Protein AF-A0A5C6X5Q5-F1 (afdb_monomer_lite)

Foldseek 3Di:
DVVVVVCCCPVPVVVVDDPDPDPDDVVVQVVVCVVPVDGDDPVVVVVVVVVVVVVVLVVLQVVLCVQPNPDDSVRSVVVLVPDVVQKDFAVVRVQVVLVVLQLVLCVVCDPPPDPQDPLLSDEHEEEDPAAPQDWAKDPAPPVSPRHIYIYGRHHPVDGMDGNVVCSVVSCCRGPPHPSVVRNVVD

Secondary structure (DSSP, 8-state):
-HHHHHHIIIIIIG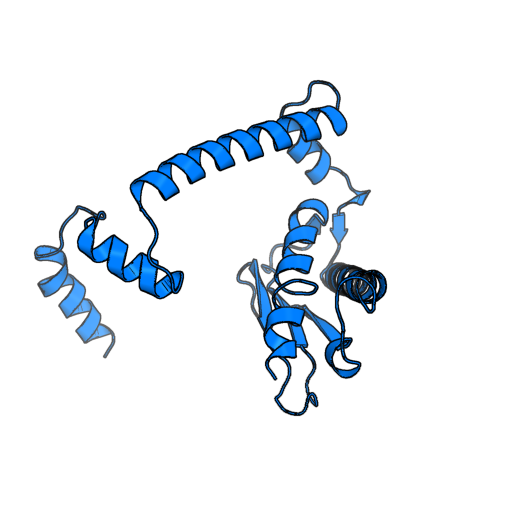GG--S-----HHHHHHHHHHHHSS---HHHHHHHHHHHHHHHHHHHHHHHHHHSTT--HHHHHHHHHH-GGGEEESHHHHHHHHHHHHHHHHHHHBTTTB---GGGG-EEEEE-S--S--EEEEPPPTTSSS-EEEEE---TT--EEEHHHHHHHHHHHSTTTHHHHHHTT-

pLDDT: mean 96.66, std 2.35, range [84.5, 98.75]

InterPro domains:
  IPR010281 Protein of unknown function DUF885 [PF05960] (2-184)
  IPR010281 Protein of unknown function DUF885 [PTHR33361] (4-183)

Sequence (186 aa):
SYQQLERFLSDELAPRATPQDAFGRELYALQSQRFLGATVDLDETYEWGIEELARMTAEQKQIAHEIKPGASIAEAIELLDSDPSRTLHGTDALQRWMQQLSDDAIEALAGTHFDIAEPMRALECMIAPTHDGIIYYTGPSDDFSRPGRMWWSVPESVTEFTTWREATTVYHEGVPGHHLQIAQAV

Structure (mmCIF, N/CA/C/O backbone):
data_AF-A0A5C6X5Q5-F1
#
_entry.id   AF-A0A5C6X5Q5-F1
#
loop_
_atom_site.group_PDB
_atom_site.id
_atom_site.type_symbol
_atom_site.label_atom_id
_atom_site.label_alt_id
_atom_site.label_comp_id
_atom_site.label_asym_id
_atom_site.label_entity_id
_atom_site.label_seq_id
_atom_site.pdbx_PDB_ins_code
_atom_site.Cartn_x
_atom_site.Cartn_y
_atom_site.Cartn_z
_atom_site.occupancy
_atom_site.B_iso_or_equiv
_atom_site.auth_seq_id
_atom_site.auth_comp_id
_atom_site.auth_asym_id
_atom_site.auth_atom_id
_atom_site.pdbx_PDB_model_num
ATOM 1 N N . SER A 1 1 ? 33.501 7.456 -8.687 1.00 91.62 1 SER A N 1
ATOM 2 C CA . SER A 1 1 ? 32.776 8.571 -8.029 1.00 91.62 1 SER A CA 1
ATOM 3 C C . SER A 1 1 ? 31.483 8.859 -8.785 1.00 91.62 1 SER A C 1
ATOM 5 O O . SER A 1 1 ? 31.390 8.455 -9.939 1.00 91.62 1 SER A O 1
ATOM 7 N N . TYR A 1 2 ? 30.512 9.572 -8.195 1.00 97.00 2 TYR A N 1
ATOM 8 C CA . TYR A 1 2 ? 29.263 9.939 -8.893 1.00 97.00 2 TYR A CA 1
ATOM 9 C C . TYR A 1 2 ? 29.502 10.680 -10.222 1.00 97.00 2 TYR A C 1
ATOM 11 O O . TYR A 1 2 ? 28.831 10.397 -11.202 1.00 97.00 2 TYR A O 1
ATOM 19 N N . GLN A 1 3 ? 30.526 11.536 -10.300 1.00 97.38 3 GLN A N 1
ATOM 20 C CA . GLN A 1 3 ? 30.900 12.245 -11.537 1.00 97.38 3 GLN A CA 1
ATOM 21 C C . GLN A 1 3 ? 31.402 11.323 -12.660 1.00 97.38 3 GLN A C 1
ATOM 23 O O . GLN A 1 3 ? 31.291 11.653 -13.832 1.00 97.38 3 GLN A O 1
ATOM 28 N N . GLN A 1 4 ? 32.017 10.185 -12.327 1.00 97.88 4 GLN A N 1
ATOM 29 C CA . GLN A 1 4 ? 32.418 9.210 -13.349 1.00 97.88 4 GLN A CA 1
ATOM 30 C C . GLN A 1 4 ? 31.206 8.450 -13.885 1.00 97.88 4 GLN A C 1
ATOM 32 O O . GLN A 1 4 ? 31.144 8.197 -15.081 1.00 97.88 4 GLN A O 1
ATOM 37 N N . LEU A 1 5 ? 30.250 8.117 -13.009 1.00 97.88 5 LEU A N 1
ATOM 38 C CA . LEU A 1 5 ? 29.002 7.479 -13.418 1.00 97.88 5 LEU A CA 1
ATOM 39 C C . LEU A 1 5 ? 28.172 8.417 -14.300 1.00 97.88 5 LEU A C 1
ATOM 41 O O . LEU A 1 5 ? 27.689 7.983 -15.333 1.00 97.88 5 LEU A O 1
ATOM 45 N N . GLU A 1 6 ? 28.056 9.693 -13.929 1.00 98.06 6 GLU A N 1
ATOM 46 C CA . GLU A 1 6 ? 27.343 10.704 -14.719 1.00 98.06 6 GLU A CA 1
ATOM 47 C C . GLU A 1 6 ? 27.919 10.834 -16.133 1.00 98.06 6 GLU A C 1
ATOM 49 O O . GLU A 1 6 ? 27.181 10.644 -17.095 1.00 98.06 6 GLU A O 1
ATOM 54 N N . ARG A 1 7 ? 29.239 11.015 -16.273 1.00 98.12 7 ARG A N 1
ATOM 55 C CA . ARG A 1 7 ? 29.890 11.034 -17.594 1.00 98.12 7 ARG A CA 1
ATOM 56 C C . ARG A 1 7 ? 29.656 9.758 -18.397 1.00 98.12 7 ARG A C 1
ATOM 58 O O . ARG A 1 7 ? 29.340 9.835 -19.574 1.00 98.12 7 ARG A O 1
ATOM 65 N N . PHE A 1 8 ? 29.770 8.587 -17.774 1.00 98.00 8 PHE A N 1
ATOM 66 C CA . PHE A 1 8 ? 29.498 7.324 -18.463 1.00 98.00 8 PHE A CA 1
ATOM 67 C C . PHE A 1 8 ? 28.041 7.237 -18.951 1.00 98.00 8 PHE A C 1
ATOM 69 O O . PHE A 1 8 ? 27.790 6.883 -20.103 1.00 98.00 8 PHE A O 1
ATOM 76 N N . LEU A 1 9 ? 27.073 7.575 -18.092 1.00 98.00 9 LEU A N 1
ATOM 77 C CA . LEU A 1 9 ? 25.654 7.538 -18.446 1.00 98.00 9 LEU A CA 1
ATOM 78 C C . LEU A 1 9 ? 25.337 8.516 -19.584 1.00 98.00 9 LEU A C 1
ATOM 80 O O . LEU A 1 9 ? 24.657 8.122 -20.528 1.00 98.00 9 LEU A O 1
ATOM 84 N N . SER A 1 10 ? 25.852 9.745 -19.521 1.00 97.69 10 SER A N 1
ATOM 85 C CA . SER A 1 10 ? 25.581 10.803 -20.502 1.00 97.69 10 SER A CA 1
ATOM 86 C C . SER A 1 10 ? 26.325 10.607 -21.824 1.00 97.69 10 SER A C 1
ATOM 88 O O . SER A 1 10 ? 25.714 10.688 -22.888 1.00 97.69 10 SER A O 1
ATOM 90 N N . ASP A 1 11 ? 27.630 10.335 -21.772 1.00 98.06 11 ASP A N 1
ATOM 91 C CA . ASP A 1 11 ? 28.501 10.390 -22.952 1.00 98.06 11 ASP A CA 1
ATOM 92 C C . ASP A 1 11 ? 28.634 9.027 -23.647 1.00 98.06 11 ASP A C 1
ATOM 94 O O . ASP A 1 11 ? 28.890 8.966 -24.852 1.00 98.06 11 ASP A O 1
ATOM 98 N N . GLU A 1 12 ? 28.459 7.920 -22.914 1.00 97.56 12 GLU A N 1
ATOM 99 C CA . GLU A 1 12 ? 28.660 6.568 -23.448 1.00 97.56 12 GLU A CA 1
ATOM 100 C C . GLU A 1 12 ? 27.365 5.758 -23.570 1.00 97.56 12 GLU A C 1
ATOM 102 O O . GLU A 1 12 ? 27.148 5.117 -24.604 1.00 97.56 12 GLU A O 1
ATOM 107 N N . LEU A 1 13 ? 26.514 5.757 -22.535 1.00 97.44 13 LEU A N 1
ATOM 108 C CA . LEU A 1 13 ? 25.317 4.911 -22.502 1.00 97.44 13 LEU A CA 1
ATOM 109 C C . LEU A 1 13 ? 24.115 5.555 -23.199 1.00 97.44 13 LEU A C 1
ATOM 111 O O . LEU A 1 13 ? 23.510 4.911 -24.054 1.00 97.44 13 LEU A O 1
ATOM 115 N N . ALA A 1 14 ? 23.776 6.806 -22.876 1.00 97.38 14 ALA A N 1
ATOM 116 C CA . ALA A 1 14 ? 22.601 7.489 -23.419 1.00 97.38 14 ALA A CA 1
ATOM 117 C C . ALA A 1 14 ? 22.577 7.545 -24.960 1.00 97.38 14 ALA A C 1
ATOM 119 O O . ALA A 1 14 ? 21.527 7.247 -25.528 1.00 97.38 14 ALA A O 1
ATOM 120 N N . PRO A 1 15 ? 23.696 7.794 -25.677 1.00 97.38 15 PRO A N 1
ATOM 121 C CA . PRO A 1 15 ? 23.699 7.766 -27.142 1.00 97.38 15 PRO A CA 1
ATOM 122 C C . PRO A 1 15 ? 23.430 6.378 -27.746 1.00 97.38 15 PRO A C 1
ATOM 124 O O . PRO A 1 15 ? 23.137 6.275 -28.935 1.00 97.38 15 PRO A O 1
ATOM 127 N N . ARG A 1 16 ? 23.567 5.306 -26.952 1.00 97.31 16 ARG A N 1
ATOM 128 C CA . ARG A 1 16 ? 23.313 3.909 -27.346 1.00 97.31 16 ARG A CA 1
ATOM 129 C C . ARG A 1 16 ? 22.002 3.364 -26.775 1.00 97.31 16 ARG A C 1
ATOM 131 O O . ARG A 1 16 ? 21.645 2.227 -27.080 1.00 97.31 16 ARG A O 1
ATOM 138 N N . ALA A 1 17 ? 21.322 4.130 -25.926 1.00 96.38 17 ALA A N 1
ATOM 139 C CA . ALA A 1 17 ? 20.069 3.724 -25.321 1.00 96.38 17 ALA A CA 1
ATOM 140 C C . ALA A 1 17 ? 18.956 3.696 -26.373 1.00 96.38 17 ALA A C 1
ATOM 142 O O . ALA A 1 17 ? 18.933 4.487 -27.319 1.00 96.38 17 ALA A O 1
ATOM 143 N N . THR A 1 18 ? 18.020 2.769 -26.202 1.00 95.25 18 THR A N 1
ATOM 144 C CA . THR A 1 18 ? 16.802 2.744 -27.008 1.00 95.25 18 THR A CA 1
ATOM 145 C C . THR A 1 18 ? 15.801 3.765 -26.459 1.00 95.25 18 THR A C 1
ATOM 147 O O . THR A 1 18 ? 15.688 3.895 -25.241 1.00 95.25 18 THR A O 1
ATOM 150 N N . PRO A 1 19 ? 15.045 4.472 -27.319 1.00 94.88 19 PRO A N 1
ATOM 151 C CA . PRO A 1 19 ? 13.909 5.278 -26.878 1.00 94.88 19 PRO A CA 1
ATOM 152 C C . PRO A 1 19 ? 12.674 4.425 -26.540 1.00 94.88 19 PRO A C 1
ATOM 154 O O . PRO A 1 19 ? 11.656 4.966 -26.125 1.00 94.88 19 PRO A O 1
ATOM 157 N N . GLN A 1 20 ? 12.717 3.110 -26.785 1.00 96.88 20 GLN A N 1
ATOM 158 C CA . GLN A 1 20 ? 11.621 2.196 -26.489 1.00 96.88 20 GLN A CA 1
ATOM 159 C C . GLN A 1 20 ? 11.752 1.648 -25.066 1.00 96.88 20 GLN A C 1
ATOM 161 O O . GLN A 1 20 ? 12.650 0.855 -24.793 1.00 96.88 20 GLN A O 1
ATOM 166 N N . ASP A 1 21 ? 10.809 2.010 -24.198 1.00 96.81 21 ASP A N 1
ATOM 167 C CA . ASP A 1 21 ? 10.776 1.530 -22.809 1.00 96.81 21 ASP A CA 1
ATOM 168 C C . ASP A 1 21 ? 10.442 0.032 -22.707 1.00 96.81 21 ASP A C 1
ATOM 170 O O . ASP A 1 21 ? 10.887 -0.666 -21.795 1.00 96.81 21 ASP A O 1
ATOM 174 N N . ALA A 1 22 ? 9.648 -0.486 -23.651 1.00 97.12 22 ALA A N 1
ATOM 175 C CA . ALA A 1 22 ? 9.251 -1.888 -23.670 1.00 97.12 22 ALA A CA 1
ATOM 176 C C . ALA A 1 22 ? 10.456 -2.800 -23.947 1.00 97.12 22 ALA A C 1
ATOM 178 O O . ALA A 1 22 ? 11.046 -2.773 -25.025 1.00 97.12 22 ALA A O 1
ATOM 179 N N . PHE A 1 23 ? 10.767 -3.670 -22.987 1.00 95.50 23 PHE A N 1
ATOM 180 C CA . PHE A 1 23 ? 11.943 -4.544 -23.012 1.00 95.50 23 PHE A CA 1
ATOM 181 C C . PHE A 1 23 ? 11.651 -5.982 -23.491 1.00 95.50 23 PHE A C 1
ATOM 183 O O . PHE A 1 23 ? 12.520 -6.848 -23.438 1.00 95.50 23 PHE A O 1
ATOM 190 N N . GLY A 1 24 ? 10.444 -6.233 -24.012 1.00 97.56 24 GLY A N 1
ATOM 191 C CA . GLY A 1 24 ? 10.080 -7.472 -24.710 1.00 97.56 24 GLY A CA 1
ATOM 192 C C . GLY A 1 24 ? 9.646 -8.638 -23.810 1.00 97.56 24 GLY A C 1
ATOM 193 O O . GLY A 1 24 ? 9.941 -8.688 -22.617 1.00 97.56 24 GLY A O 1
ATOM 194 N N . ARG A 1 25 ? 8.926 -9.600 -24.409 1.00 97.88 25 ARG A N 1
ATOM 195 C CA . ARG A 1 25 ? 8.263 -10.708 -23.694 1.00 97.88 25 ARG A CA 1
ATOM 196 C C . ARG A 1 25 ? 9.230 -11.609 -22.928 1.00 97.88 25 ARG A C 1
ATOM 198 O O . ARG A 1 25 ? 8.917 -12.001 -21.812 1.00 97.88 25 ARG A O 1
ATOM 205 N N . GLU A 1 26 ? 10.380 -11.944 -23.506 1.00 97.69 26 GLU A N 1
ATOM 206 C CA . GLU A 1 26 ? 11.332 -12.876 -22.884 1.00 97.69 26 GLU A CA 1
ATOM 207 C C . GLU A 1 26 ? 11.888 -12.321 -21.567 1.00 97.69 26 GLU A C 1
ATOM 209 O O . GLU A 1 26 ? 11.833 -12.983 -20.530 1.00 97.69 26 GLU A O 1
ATOM 214 N N . LEU A 1 27 ? 12.357 -11.070 -21.585 1.00 97.88 27 LEU A N 1
ATOM 215 C CA . LEU A 1 27 ? 12.829 -10.392 -20.380 1.00 97.88 27 LEU A CA 1
ATOM 216 C C . LEU A 1 27 ? 11.681 -10.138 -19.394 1.00 97.88 27 LEU A C 1
ATOM 218 O O . LEU A 1 27 ? 11.881 -10.291 -18.190 1.00 97.88 27 LEU A O 1
ATOM 222 N N . TYR A 1 28 ? 10.479 -9.809 -19.881 1.00 98.50 28 TYR A N 1
ATOM 223 C CA . TYR A 1 28 ? 9.299 -9.643 -19.030 1.00 98.50 28 TYR A CA 1
ATOM 224 C C . TYR A 1 28 ? 8.926 -10.926 -18.289 1.00 98.50 28 TYR A C 1
ATOM 226 O O . TYR A 1 28 ? 8.717 -10.878 -17.081 1.00 98.50 28 TYR A O 1
ATOM 234 N N . ALA A 1 29 ? 8.924 -12.078 -18.962 1.00 98.25 29 ALA A N 1
ATOM 235 C CA . ALA A 1 29 ? 8.632 -13.364 -18.334 1.00 98.25 29 ALA A CA 1
ATOM 236 C C . ALA A 1 29 ? 9.630 -13.694 -17.209 1.00 98.25 29 ALA A C 1
ATOM 238 O O . ALA A 1 29 ? 9.222 -14.117 -16.127 1.00 98.25 29 ALA A O 1
ATOM 239 N N . LEU A 1 30 ? 10.927 -13.430 -17.422 1.00 98.06 30 LEU A N 1
ATOM 240 C CA . LEU A 1 30 ? 11.961 -13.640 -16.402 1.00 98.06 30 LEU A CA 1
ATOM 241 C C . LEU A 1 30 ? 11.786 -12.717 -15.189 1.00 98.06 30 LEU A C 1
ATOM 243 O O . LEU A 1 30 ? 11.908 -13.169 -14.051 1.00 98.06 30 LEU A O 1
ATOM 247 N N . GLN A 1 31 ? 11.504 -11.428 -15.411 1.00 98.31 31 GLN A N 1
ATOM 248 C CA . GLN A 1 31 ? 11.281 -10.498 -14.300 1.00 98.31 31 GLN A CA 1
ATOM 249 C C . GLN A 1 31 ? 9.975 -10.807 -13.563 1.00 98.31 31 GLN A C 1
ATOM 251 O O . GLN A 1 31 ? 9.973 -10.835 -12.337 1.00 98.31 31 GLN A O 1
ATOM 256 N N . SER A 1 32 ? 8.894 -11.108 -14.287 1.00 98.25 32 SER A N 1
ATOM 257 C CA . SER A 1 32 ? 7.612 -11.523 -13.708 1.00 98.25 32 SER A CA 1
ATOM 258 C C . SER A 1 32 ? 7.795 -12.724 -12.779 1.00 98.25 32 SER A C 1
ATOM 260 O O . SER A 1 32 ? 7.437 -12.646 -11.605 1.00 98.25 32 SER A O 1
ATOM 262 N N . GLN A 1 33 ? 8.477 -13.778 -13.239 1.00 98.06 33 GLN A N 1
ATOM 263 C CA . GLN A 1 33 ? 8.768 -14.944 -12.406 1.00 98.06 33 GLN A CA 1
ATOM 264 C C . GLN A 1 33 ? 9.618 -14.595 -11.181 1.00 98.06 33 GLN A C 1
ATOM 266 O O . GLN A 1 33 ? 9.377 -15.120 -10.095 1.00 98.06 33 GLN A O 1
ATOM 271 N N . ARG A 1 34 ? 10.605 -13.705 -11.332 1.00 98.00 34 ARG A N 1
ATOM 272 C CA . ARG A 1 34 ? 11.450 -13.264 -10.217 1.00 98.00 34 ARG A CA 1
ATOM 273 C C . ARG A 1 34 ? 10.648 -12.554 -9.121 1.00 98.00 34 ARG A C 1
ATOM 275 O O . ARG A 1 34 ? 10.967 -12.749 -7.953 1.00 98.00 34 ARG A O 1
ATOM 282 N N . PHE A 1 35 ? 9.655 -11.739 -9.479 1.00 97.56 35 PHE A N 1
ATOM 283 C CA . PHE A 1 35 ? 8.822 -11.020 -8.508 1.00 97.56 35 PHE A CA 1
ATOM 284 C C . PHE A 1 35 ? 7.703 -11.887 -7.925 1.00 97.56 35 PHE A C 1
ATOM 286 O O . PHE A 1 35 ? 7.462 -11.832 -6.725 1.00 97.56 35 PHE A O 1
ATOM 293 N N . LEU A 1 36 ? 7.032 -12.691 -8.753 1.00 97.50 36 LEU A N 1
ATOM 294 C CA . LEU A 1 36 ? 5.889 -13.505 -8.328 1.00 97.50 36 LEU A CA 1
ATOM 295 C C . LEU A 1 36 ? 6.302 -14.822 -7.658 1.00 97.50 36 LEU A C 1
ATOM 297 O O . LEU A 1 36 ? 5.508 -15.424 -6.943 1.00 97.50 36 LEU A O 1
ATOM 301 N N . GLY A 1 37 ? 7.510 -15.319 -7.938 1.00 97.69 37 GLY A N 1
ATOM 302 C CA . GLY A 1 37 ? 7.920 -16.674 -7.562 1.00 97.69 37 GLY A CA 1
ATOM 303 C C . GLY A 1 37 ? 7.202 -17.777 -8.355 1.00 97.69 37 GLY A C 1
ATOM 304 O O . GLY A 1 37 ? 7.327 -18.951 -8.012 1.00 97.69 37 GLY A O 1
ATOM 305 N N . ALA A 1 38 ? 6.469 -17.423 -9.416 1.00 97.38 38 ALA A N 1
ATOM 306 C CA . ALA A 1 38 ? 5.681 -18.333 -10.243 1.00 97.38 38 ALA A CA 1
ATOM 307 C C . ALA A 1 38 ? 5.752 -17.944 -11.727 1.00 97.38 38 ALA A C 1
ATOM 309 O O . ALA A 1 38 ? 5.913 -16.773 -12.068 1.00 97.38 38 ALA A O 1
ATOM 310 N N . THR A 1 39 ? 5.620 -18.928 -12.617 1.00 98.06 39 THR A N 1
ATOM 311 C CA . THR A 1 39 ? 5.443 -18.679 -14.053 1.00 98.06 39 THR A CA 1
ATOM 312 C C . THR A 1 39 ? 3.952 -18.599 -14.351 1.00 98.06 39 THR A C 1
ATOM 314 O O . THR A 1 39 ? 3.235 -19.571 -14.125 1.00 98.06 39 THR A O 1
ATOM 317 N N . VAL A 1 40 ? 3.508 -17.456 -14.867 1.00 98.00 40 VAL A N 1
ATOM 318 C CA . VAL A 1 40 ? 2.119 -17.212 -15.278 1.00 98.00 40 VAL A CA 1
ATOM 319 C C . VAL A 1 40 ? 2.029 -17.086 -16.798 1.00 98.00 40 VAL A C 1
ATOM 321 O O . VAL A 1 40 ? 3.016 -16.728 -17.451 1.00 98.00 40 VAL A O 1
ATOM 324 N N . ASP A 1 41 ? 0.859 -17.367 -17.368 1.00 98.38 41 ASP A N 1
ATOM 325 C CA . ASP A 1 41 ? 0.579 -16.989 -18.751 1.00 98.38 41 ASP A CA 1
ATOM 326 C C . ASP A 1 41 ? 0.346 -15.473 -18.798 1.00 98.38 41 ASP A C 1
ATOM 328 O O . ASP A 1 41 ? -0.577 -14.946 -18.182 1.00 98.38 41 ASP A O 1
ATOM 332 N N . LEU A 1 42 ? 1.235 -14.757 -19.489 1.00 98.38 42 LEU A N 1
ATOM 333 C CA . LEU A 1 42 ? 1.223 -13.296 -19.523 1.00 98.38 42 LEU A CA 1
ATOM 334 C C . LEU A 1 42 ? 0.008 -12.726 -20.259 1.00 98.38 42 LEU A C 1
ATOM 336 O O . LEU A 1 42 ? -0.445 -11.643 -19.901 1.00 98.38 42 LEU A O 1
ATOM 340 N N . ASP A 1 43 ? -0.490 -13.426 -21.279 1.00 98.50 43 ASP A N 1
ATOM 341 C CA . ASP A 1 43 ? -1.634 -12.951 -22.057 1.00 98.50 43 ASP A CA 1
ATOM 342 C C . ASP A 1 43 ? -2.925 -13.198 -21.284 1.00 98.50 43 ASP A C 1
ATOM 344 O O . ASP A 1 43 ? -3.744 -12.295 -21.148 1.00 98.50 43 ASP A O 1
ATOM 348 N N . GLU A 1 44 ? -3.057 -14.379 -20.680 1.00 98.56 44 GLU A N 1
ATOM 349 C CA . GLU A 1 44 ? -4.164 -14.670 -19.767 1.00 98.56 44 GLU A CA 1
ATOM 350 C C . GLU A 1 44 ? -4.186 -13.700 -18.575 1.00 98.56 44 GLU A C 1
ATOM 352 O O . GLU A 1 44 ? -5.220 -13.108 -18.281 1.00 98.56 44 GLU A O 1
ATOM 357 N N . THR A 1 45 ? -3.040 -13.484 -17.918 1.00 98.44 45 THR A N 1
ATOM 358 C CA . THR A 1 45 ? -2.933 -12.573 -16.764 1.00 98.44 45 THR A CA 1
ATOM 359 C C . THR A 1 45 ? -3.295 -11.140 -17.153 1.00 98.44 45 THR A C 1
ATOM 361 O O . THR A 1 45 ? -3.890 -10.413 -16.357 1.00 98.44 45 THR A O 1
ATOM 364 N N . TYR A 1 46 ? -2.949 -10.720 -18.374 1.00 98.38 46 TYR A N 1
ATOM 365 C CA . TYR A 1 46 ? -3.327 -9.409 -18.891 1.00 98.38 46 TYR A CA 1
ATOM 366 C C . TYR A 1 46 ? -4.844 -9.283 -19.054 1.00 98.38 46 TYR A C 1
ATOM 368 O O . TYR A 1 46 ? -5.427 -8.335 -18.527 1.00 98.38 46 TYR A O 1
ATOM 376 N N . GLU A 1 47 ? -5.487 -10.242 -19.724 1.00 98.75 47 GLU A N 1
ATOM 377 C CA . GLU A 1 47 ? -6.942 -10.229 -19.919 1.00 98.75 47 GLU A CA 1
ATOM 378 C C . GLU A 1 47 ? -7.688 -10.303 -18.581 1.00 98.75 47 GLU A C 1
ATOM 380 O O . GLU A 1 47 ? -8.586 -9.500 -18.327 1.00 98.75 47 GLU A O 1
ATOM 385 N N . TRP A 1 48 ? -7.241 -11.171 -17.667 1.00 98.56 48 TRP A N 1
ATOM 386 C CA . TRP A 1 48 ? -7.759 -11.225 -16.300 1.00 98.56 48 TRP A CA 1
ATOM 387 C C . TRP A 1 48 ? -7.640 -9.869 -15.585 1.00 98.56 48 TRP A C 1
ATOM 389 O O . TRP A 1 48 ? -8.587 -9.418 -14.941 1.00 98.56 48 TRP A O 1
ATOM 399 N N . GLY A 1 49 ? -6.513 -9.167 -15.737 1.00 98.50 49 GLY A N 1
ATOM 400 C CA . GLY A 1 49 ? -6.325 -7.833 -15.163 1.00 98.50 49 GLY A CA 1
ATOM 401 C C . GLY A 1 49 ? -7.305 -6.788 -15.712 1.00 98.50 49 GLY A C 1
ATOM 402 O O . GLY A 1 49 ? -7.774 -5.927 -14.962 1.00 98.50 49 GLY A O 1
ATOM 403 N N . ILE A 1 50 ? -7.657 -6.867 -16.999 1.00 98.69 50 ILE A N 1
ATOM 404 C CA . ILE A 1 50 ? -8.681 -6.007 -17.611 1.00 98.69 50 ILE A CA 1
ATOM 405 C C . ILE A 1 50 ? -10.070 -6.322 -17.041 1.00 98.69 50 ILE A C 1
ATOM 407 O O . ILE A 1 50 ? -10.828 -5.399 -16.719 1.00 98.69 50 ILE A O 1
ATOM 411 N N . GLU A 1 51 ? -10.400 -7.603 -16.878 1.00 98.69 51 GLU A N 1
ATOM 412 C CA . GLU A 1 51 ? -11.665 -8.042 -16.284 1.00 98.69 51 GLU A CA 1
ATOM 413 C C . GLU A 1 51 ? -11.798 -7.595 -14.822 1.00 98.69 51 GLU A C 1
ATOM 415 O O . GLU A 1 51 ? -12.822 -7.014 -14.445 1.00 98.69 51 GLU A O 1
ATOM 420 N N . GLU A 1 52 ? -10.753 -7.768 -14.010 1.00 98.69 52 GLU A N 1
ATOM 421 C CA . GLU A 1 52 ? -10.746 -7.316 -12.617 1.00 98.69 52 GLU A CA 1
ATOM 422 C C . GLU A 1 52 ? -10.847 -5.794 -12.508 1.00 98.69 52 GLU A C 1
ATOM 424 O O . GLU A 1 52 ? -11.607 -5.289 -11.679 1.00 98.69 52 GLU A O 1
ATOM 429 N N . LEU A 1 53 ? -10.178 -5.035 -13.383 1.00 98.62 53 LEU A N 1
ATOM 430 C CA . LEU A 1 53 ? -10.326 -3.579 -13.420 1.00 98.62 53 LEU A CA 1
ATOM 431 C C . LEU A 1 53 ? -11.777 -3.165 -13.711 1.00 98.62 53 LEU A C 1
ATOM 433 O O . LEU A 1 53 ? -12.314 -2.255 -13.066 1.00 98.62 53 LEU A O 1
ATOM 437 N N . ALA A 1 54 ? -12.435 -3.835 -14.660 1.00 98.56 54 ALA A N 1
ATOM 438 C CA . ALA A 1 54 ? -13.837 -3.581 -14.971 1.00 98.56 54 ALA A CA 1
ATOM 439 C C . ALA A 1 54 ? -14.754 -3.939 -13.788 1.00 98.56 54 ALA A C 1
ATOM 441 O O . ALA A 1 54 ? -15.651 -3.157 -13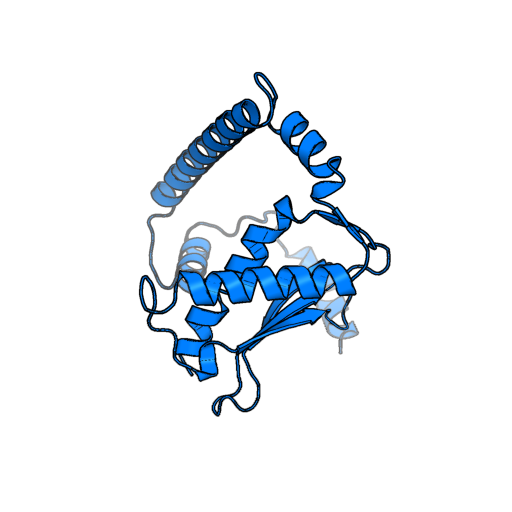.452 1.00 98.56 54 ALA A O 1
ATOM 442 N N . ARG A 1 55 ? -14.500 -5.072 -13.120 1.00 98.62 55 ARG A N 1
ATOM 443 C CA . ARG A 1 55 ? -15.236 -5.516 -11.928 1.00 98.62 55 ARG A CA 1
ATOM 444 C C . ARG A 1 55 ? -15.099 -4.517 -10.777 1.00 98.62 55 ARG A C 1
ATOM 446 O O . ARG A 1 55 ? -16.114 -4.081 -10.238 1.00 98.62 55 ARG A O 1
ATOM 453 N N . MET A 1 56 ? -13.878 -4.082 -10.463 1.00 98.44 56 MET A N 1
ATOM 454 C CA . MET A 1 56 ? -13.607 -3.077 -9.425 1.00 98.44 56 MET A CA 1
ATOM 455 C C . MET A 1 56 ? -14.259 -1.732 -9.743 1.00 98.44 56 MET A C 1
ATOM 457 O O . MET A 1 56 ? -14.854 -1.105 -8.870 1.00 98.44 56 MET A O 1
ATOM 461 N N . THR A 1 57 ? -14.237 -1.314 -11.010 1.00 98.38 57 THR A N 1
ATOM 462 C CA . THR A 1 57 ? -14.925 -0.090 -11.445 1.00 98.38 57 THR A CA 1
ATOM 463 C C . THR A 1 57 ? -16.441 -0.192 -11.245 1.00 98.38 57 THR A C 1
ATOM 465 O O . THR A 1 57 ? -17.092 0.791 -10.885 1.00 98.38 57 THR A O 1
ATOM 468 N N . ALA A 1 58 ? -17.038 -1.360 -11.497 1.00 98.50 58 ALA A N 1
ATOM 469 C CA . ALA A 1 58 ? -18.465 -1.581 -11.275 1.00 98.50 58 ALA A CA 1
ATOM 470 C C . ALA A 1 58 ? -18.822 -1.561 -9.780 1.00 98.50 58 ALA A C 1
ATOM 472 O O . ALA A 1 58 ? -19.805 -0.924 -9.403 1.00 98.50 58 ALA A O 1
ATOM 473 N N . GLU A 1 59 ? -17.997 -2.184 -8.939 1.00 98.56 59 GLU A N 1
ATOM 474 C CA . GLU A 1 59 ? -18.155 -2.191 -7.481 1.00 98.56 59 GLU A CA 1
ATOM 475 C C . GLU A 1 59 ? -18.065 -0.770 -6.900 1.00 98.56 59 GLU A C 1
ATOM 477 O O . GLU A 1 59 ? -18.963 -0.329 -6.184 1.00 98.56 59 GLU A O 1
ATOM 482 N N . GLN A 1 60 ? -17.072 0.020 -7.323 1.00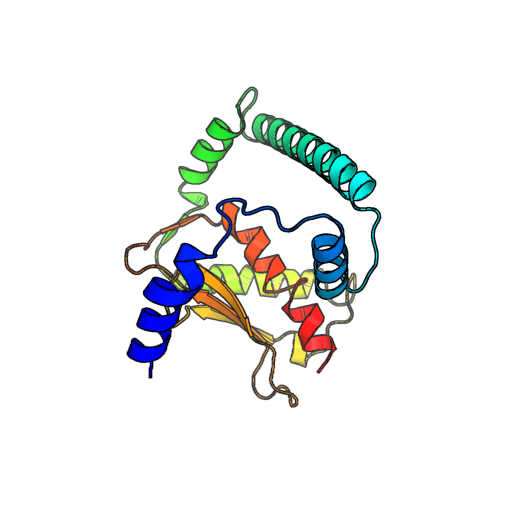 98.44 60 GLN A N 1
ATOM 483 C CA . GLN A 1 60 ? -16.960 1.435 -6.949 1.00 98.44 60 GLN A CA 1
ATOM 484 C C . GLN A 1 60 ? -18.199 2.251 -7.347 1.00 98.44 60 GLN A C 1
ATOM 486 O O . GLN A 1 60 ? -18.648 3.107 -6.585 1.00 98.44 60 GLN A O 1
ATOM 491 N N . LYS A 1 61 ? -18.787 1.994 -8.526 1.00 98.50 61 LYS A N 1
ATOM 492 C CA . LYS A 1 61 ? -20.033 2.659 -8.948 1.00 98.50 61 LYS A CA 1
ATOM 493 C C . LYS A 1 61 ? -21.206 2.290 -8.046 1.00 98.50 61 LYS A C 1
ATOM 495 O O . LYS A 1 61 ? -21.999 3.172 -7.729 1.00 98.50 61 LYS A O 1
ATOM 500 N N . GLN A 1 62 ? -21.339 1.023 -7.657 1.00 98.50 62 GLN A N 1
ATOM 501 C CA 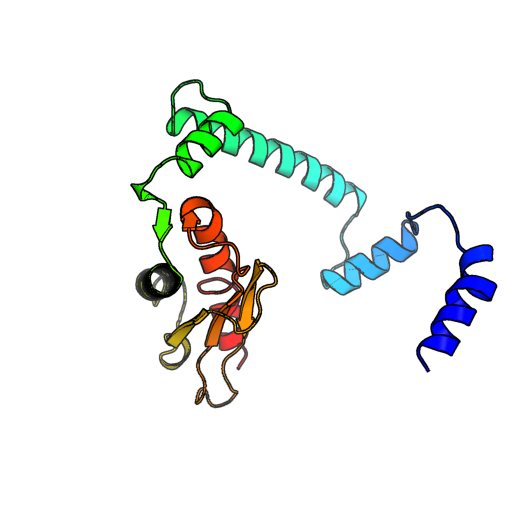. GLN A 1 62 ? -22.404 0.579 -6.754 1.00 98.50 62 GLN A CA 1
ATOM 502 C C . GLN A 1 62 ? -22.270 1.251 -5.384 1.00 98.50 62 GLN A C 1
ATOM 504 O O . GLN A 1 62 ? -23.218 1.886 -4.931 1.00 98.50 62 GLN A O 1
ATOM 509 N N . ILE A 1 63 ? -21.067 1.239 -4.805 1.00 98.12 63 ILE A N 1
ATOM 510 C CA . ILE A 1 63 ? -20.777 1.897 -3.522 1.00 98.12 63 ILE A CA 1
ATOM 511 C C . ILE A 1 63 ? -21.038 3.409 -3.599 1.00 98.12 63 ILE A C 1
ATOM 513 O O . ILE A 1 63 ? -21.622 3.986 -2.684 1.00 98.12 63 ILE A O 1
ATOM 517 N N . ALA A 1 64 ? -20.686 4.069 -4.708 1.00 98.44 64 ALA A N 1
ATOM 518 C CA . ALA A 1 64 ? -21.001 5.485 -4.898 1.00 98.44 64 ALA A CA 1
ATOM 519 C C . ALA A 1 64 ? -22.516 5.764 -4.812 1.00 98.44 64 ALA A C 1
ATOM 521 O O . ALA A 1 64 ? -22.922 6.748 -4.192 1.00 98.44 64 ALA A O 1
ATOM 522 N N . HIS A 1 65 ? -23.353 4.874 -5.362 1.00 97.69 65 HIS A N 1
ATOM 523 C CA . HIS A 1 65 ? -24.813 4.984 -5.262 1.00 97.69 65 HIS A CA 1
ATOM 524 C C . HIS A 1 65 ? -25.332 4.734 -3.840 1.00 97.69 65 HIS A C 1
ATOM 526 O O . HIS A 1 65 ? -26.345 5.325 -3.465 1.00 97.69 65 HIS A O 1
ATOM 532 N N . GLU A 1 66 ? -24.663 3.887 -3.055 1.00 98.06 66 GLU A N 1
ATOM 533 C CA . GLU A 1 66 ? -24.987 3.665 -1.640 1.00 98.06 66 GLU A CA 1
ATOM 534 C C . GLU A 1 66 ? -24.657 4.890 -0.779 1.00 98.06 66 GLU A C 1
ATOM 536 O O . GLU A 1 66 ? -25.456 5.272 0.074 1.00 98.06 66 GLU A O 1
ATOM 541 N N . ILE A 1 67 ? -23.519 5.545 -1.039 1.00 97.19 67 ILE A N 1
ATOM 542 C CA . ILE A 1 67 ? -23.115 6.785 -0.356 1.00 97.19 67 ILE A CA 1
ATOM 543 C C . ILE A 1 67 ? -24.104 7.910 -0.666 1.00 97.19 67 ILE A C 1
ATOM 545 O O . ILE A 1 67 ? -24.560 8.623 0.230 1.00 97.19 67 ILE A O 1
ATOM 549 N N . LYS A 1 68 ? -24.442 8.083 -1.947 1.00 97.62 68 LYS A N 1
ATOM 550 C CA . LYS A 1 68 ? -25.445 9.046 -2.393 1.00 97.62 68 LYS A CA 1
ATOM 551 C C . LYS A 1 68 ? -26.154 8.506 -3.636 1.00 97.62 68 LYS A C 1
ATOM 553 O O . LYS A 1 68 ? -25.511 8.353 -4.676 1.00 97.62 68 LYS A O 1
ATOM 558 N N . PRO A 1 69 ? -27.484 8.299 -3.590 1.00 97.81 69 PRO A N 1
ATOM 559 C CA . PRO A 1 69 ? -28.231 7.807 -4.740 1.00 97.81 69 PRO A CA 1
ATOM 560 C C . PRO A 1 69 ? -27.967 8.627 -6.009 1.00 97.81 69 PRO A C 1
ATOM 562 O O . PRO A 1 69 ? -28.195 9.837 -6.038 1.00 97.81 69 PRO A O 1
ATOM 565 N N . GLY A 1 70 ? -27.488 7.952 -7.057 1.00 96.69 70 GLY A N 1
ATOM 566 C CA . GLY A 1 70 ? -27.189 8.543 -8.365 1.00 96.69 70 GLY A CA 1
ATOM 567 C C . GLY A 1 70 ? -25.840 9.263 -8.477 1.00 96.69 70 GLY A C 1
ATOM 568 O O . GLY A 1 70 ? -25.582 9.854 -9.523 1.00 96.69 70 GLY A O 1
ATOM 569 N N . ALA A 1 71 ? -24.992 9.236 -7.444 1.00 98.00 71 ALA A N 1
ATOM 570 C CA . ALA A 1 71 ? -23.666 9.839 -7.510 1.00 98.00 71 ALA A CA 1
ATOM 571 C C . ALA A 1 71 ? -22.711 9.050 -8.416 1.00 98.00 71 ALA A C 1
ATOM 573 O O . ALA A 1 71 ? -22.700 7.817 -8.456 1.00 98.00 71 ALA A O 1
ATOM 574 N N . SER A 1 72 ? -21.855 9.786 -9.117 1.00 98.38 72 SER A N 1
ATOM 575 C CA . SER A 1 72 ? -20.642 9.251 -9.724 1.00 98.38 72 SER A CA 1
ATOM 576 C C . SER A 1 72 ? -19.596 8.900 -8.658 1.00 98.38 72 SER A C 1
ATOM 578 O O . SER A 1 72 ? -19.656 9.372 -7.522 1.00 98.38 72 SER A O 1
ATOM 580 N N . ILE A 1 73 ? -18.587 8.108 -9.041 1.00 98.19 73 ILE A N 1
ATOM 581 C CA . ILE A 1 73 ? -17.452 7.783 -8.159 1.00 98.19 73 ILE A CA 1
ATOM 582 C C . ILE A 1 73 ? -16.763 9.067 -7.672 1.00 98.19 73 ILE A C 1
ATOM 584 O O . ILE A 1 73 ? -16.490 9.199 -6.486 1.00 98.19 73 ILE A O 1
ATOM 588 N N . ALA A 1 74 ? -16.518 10.027 -8.569 1.00 98.38 74 ALA A N 1
ATOM 589 C CA . ALA A 1 74 ? -15.845 11.277 -8.222 1.00 98.38 74 ALA A CA 1
ATOM 590 C C . ALA A 1 74 ? -16.648 12.115 -7.212 1.00 98.38 74 ALA A C 1
ATOM 592 O O . ALA A 1 74 ? -16.077 12.617 -6.251 1.00 98.38 74 ALA 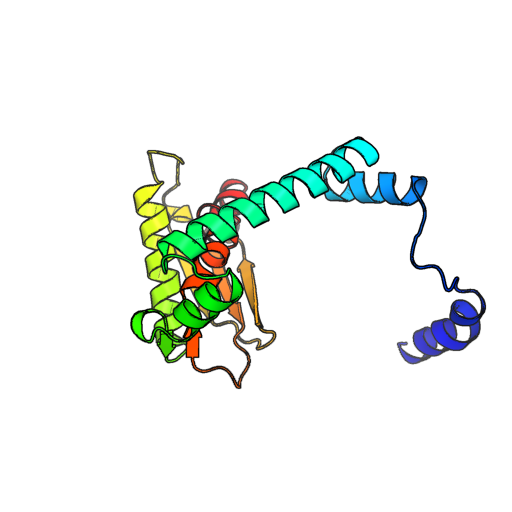A O 1
ATOM 593 N N . GLU A 1 75 ? -17.970 12.211 -7.383 1.00 98.31 75 GLU A N 1
ATOM 594 C CA . GLU A 1 75 ? -18.833 12.918 -6.427 1.00 98.31 75 GLU A CA 1
ATOM 595 C C . GLU A 1 75 ? -18.878 12.212 -5.067 1.00 98.31 75 GLU A C 1
ATOM 597 O O . GLU A 1 75 ? -18.863 12.873 -4.034 1.00 98.31 75 GLU A O 1
ATOM 602 N N . ALA A 1 76 ? -18.924 10.876 -5.042 1.00 98.12 76 ALA A N 1
ATOM 603 C CA . ALA A 1 76 ? -18.870 10.121 -3.791 1.00 98.12 76 ALA A CA 1
ATOM 604 C C . ALA A 1 76 ? -17.537 10.336 -3.059 1.00 98.12 76 ALA A C 1
ATOM 606 O O . ALA A 1 76 ? -17.528 10.530 -1.846 1.00 98.12 76 ALA A O 1
ATOM 607 N N . ILE A 1 77 ? -16.426 10.366 -3.799 1.00 97.88 77 ILE A N 1
ATOM 608 C CA . ILE A 1 77 ? -15.101 10.688 -3.265 1.00 97.88 77 ILE A CA 1
ATOM 609 C C . ILE A 1 77 ? -15.078 12.097 -2.662 1.00 97.88 77 ILE A C 1
ATOM 611 O O . ILE A 1 77 ? -14.645 12.255 -1.526 1.00 97.88 77 ILE A O 1
ATOM 615 N N . GLU A 1 78 ? -15.578 13.107 -3.377 1.00 97.50 78 GLU A N 1
ATOM 616 C CA . GLU A 1 78 ? -15.613 14.492 -2.886 1.00 97.50 78 GLU A CA 1
ATOM 617 C C . GLU A 1 78 ? -16.454 14.625 -1.607 1.00 97.50 78 GLU A C 1
ATOM 619 O O . GLU A 1 78 ? -16.076 15.342 -0.681 1.00 97.50 78 GLU A O 1
ATOM 624 N N . LEU A 1 79 ? -17.569 13.893 -1.513 1.00 97.12 79 LEU A N 1
ATOM 625 C CA . LEU A 1 79 ? -18.390 13.847 -0.301 1.00 97.12 79 LEU A CA 1
ATOM 626 C C . LEU A 1 79 ? -17.637 13.235 0.883 1.00 97.12 79 LEU A C 1
ATOM 628 O O . LEU A 1 79 ? -17.733 13.754 1.989 1.00 97.12 79 LEU A O 1
ATOM 632 N N . LEU A 1 80 ? -16.889 12.152 0.662 1.00 96.88 80 LEU A N 1
ATOM 633 C CA . LEU A 1 80 ? -16.095 11.519 1.716 1.00 96.88 80 LEU A CA 1
ATOM 634 C C . LEU A 1 80 ? -14.888 12.375 2.125 1.00 96.88 80 LEU A C 1
ATOM 636 O O . LEU A 1 80 ? -14.560 12.425 3.308 1.00 96.88 80 LEU A O 1
ATOM 640 N N . ASP A 1 81 ? -14.246 13.053 1.172 1.00 95.69 81 ASP A N 1
ATOM 641 C CA . ASP A 1 81 ? -13.121 13.959 1.428 1.00 95.69 81 ASP A CA 1
ATOM 642 C C . ASP A 1 81 ? -13.553 15.228 2.178 1.00 95.69 81 ASP A C 1
ATOM 644 O O . ASP A 1 81 ? -12.769 15.782 2.945 1.00 95.69 81 ASP A O 1
ATOM 648 N N . SER A 1 82 ? -14.793 15.684 1.982 1.00 95.06 82 SER A N 1
ATOM 649 C CA . SER A 1 82 ? -15.327 16.886 2.636 1.00 95.06 82 SER A CA 1
ATOM 650 C C . SER A 1 82 ? -16.068 16.621 3.950 1.00 95.06 82 SER A C 1
ATOM 652 O O . SER A 1 82 ? -16.452 17.582 4.616 1.00 95.06 82 SER A O 1
ATOM 654 N N . ASP A 1 83 ? -16.262 15.358 4.346 1.00 96.00 83 ASP A N 1
ATOM 655 C CA . ASP A 1 83 ? -16.946 14.963 5.583 1.00 96.00 83 ASP A CA 1
ATOM 656 C C . ASP A 1 83 ? -16.045 15.182 6.817 1.00 96.00 83 ASP A C 1
ATOM 658 O O . ASP A 1 83 ? -15.130 14.387 7.059 1.00 96.00 83 ASP A O 1
ATOM 662 N N . PRO A 1 84 ? -16.317 16.193 7.670 1.00 95.06 84 PRO A N 1
ATOM 663 C CA . PRO A 1 84 ? -15.463 16.497 8.818 1.00 95.06 84 PRO A CA 1
ATOM 664 C C . PRO A 1 84 ? -15.423 15.374 9.859 1.00 95.06 84 PRO A C 1
ATOM 666 O O . PRO A 1 84 ? -14.501 15.328 10.668 1.00 95.06 84 PRO A O 1
ATOM 669 N N . SER A 1 85 ? -16.401 14.459 9.860 1.00 95.00 85 SER A N 1
ATOM 670 C CA . SER A 1 85 ? -16.403 13.310 10.775 1.00 95.00 85 SER A CA 1
ATOM 671 C C . SER A 1 85 ? -15.355 12.252 10.415 1.00 95.00 85 SER A C 1
ATOM 673 O O . SER A 1 85 ? -15.046 11.388 11.235 1.00 95.00 85 SER A O 1
ATOM 675 N N . ARG A 1 86 ? -14.785 12.327 9.204 1.00 94.88 86 ARG A N 1
ATOM 676 C CA . ARG A 1 86 ? -13.753 11.415 8.687 1.00 94.88 86 ARG A CA 1
ATOM 677 C C . ARG A 1 86 ? -12.359 12.029 8.696 1.00 94.88 86 ARG A C 1
ATOM 679 O O . ARG A 1 86 ? -11.408 11.347 8.301 1.00 94.88 86 ARG A O 1
ATOM 686 N N . THR A 1 87 ? -12.247 13.270 9.157 1.00 96.50 87 THR A N 1
ATOM 687 C CA . THR A 1 87 ? -11.008 14.041 9.178 1.00 96.50 87 THR A CA 1
ATOM 688 C C . THR A 1 87 ? -10.396 14.030 10.571 1.00 96.50 87 THR A C 1
ATOM 690 O O . THR A 1 87 ? -11.036 14.369 11.565 1.00 96.50 87 THR A O 1
ATOM 693 N N . LEU A 1 88 ? -9.125 13.650 10.644 1.00 96.81 88 LEU A N 1
ATOM 694 C CA . LEU A 1 88 ? -8.303 13.782 11.840 1.00 96.81 88 LEU A CA 1
ATOM 695 C C . LEU A 1 88 ? -7.449 15.038 11.735 1.00 96.81 88 LEU A C 1
ATOM 697 O O . LEU A 1 88 ? -6.962 15.366 10.656 1.00 96.81 88 LEU A O 1
ATOM 701 N N . HIS A 1 89 ? -7.209 15.689 12.870 1.00 97.12 89 HIS A N 1
ATOM 702 C CA . HIS A 1 89 ? -6.349 16.865 12.955 1.00 97.12 89 HIS A CA 1
ATOM 703 C C . HIS A 1 89 ? -5.119 16.554 13.807 1.00 97.12 89 HIS A C 1
ATOM 705 O O . HIS A 1 89 ? -5.234 16.224 14.991 1.00 97.12 89 HIS A O 1
ATOM 711 N N . GLY A 1 90 ? -3.943 16.700 13.203 1.00 96.38 90 GLY A N 1
ATOM 712 C CA . GLY A 1 90 ? -2.659 16.453 13.847 1.00 96.38 90 GLY A CA 1
ATOM 713 C C . GLY A 1 90 ? -2.269 14.975 13.922 1.00 96.38 90 GLY A C 1
ATOM 714 O O . GLY A 1 90 ? -3.096 14.061 13.947 1.00 96.38 90 GLY A O 1
ATOM 715 N N . THR A 1 91 ? -0.962 14.751 13.973 1.00 96.38 91 THR A N 1
ATOM 716 C CA . THR A 1 91 ? -0.344 13.421 13.959 1.00 96.38 91 THR A CA 1
ATOM 717 C C . THR A 1 91 ? -0.642 12.605 15.217 1.00 96.38 91 THR A C 1
ATOM 719 O O . THR A 1 91 ? -0.749 11.387 15.136 1.00 96.38 91 THR A O 1
ATOM 722 N N . ASP A 1 92 ? -0.884 13.248 16.361 1.00 97.69 92 ASP A N 1
ATOM 723 C CA . ASP A 1 92 ? -1.315 12.561 17.585 1.00 97.69 92 ASP A CA 1
ATOM 724 C C . ASP A 1 92 ? -2.677 11.870 17.412 1.00 97.69 92 ASP A C 1
ATOM 726 O O . ASP A 1 92 ? -2.900 10.768 17.917 1.00 97.69 92 ASP A O 1
ATOM 730 N N . ALA A 1 93 ? -3.619 12.524 16.720 1.00 97.88 93 ALA A N 1
ATOM 731 C CA . ALA A 1 93 ? -4.924 11.937 16.427 1.00 97.88 93 ALA A CA 1
ATOM 732 C C . ALA A 1 93 ? -4.789 10.800 15.410 1.00 97.88 93 ALA A C 1
ATOM 734 O O . ALA A 1 93 ? -5.400 9.748 15.594 1.00 97.88 93 ALA A O 1
ATOM 735 N N . LEU A 1 94 ? -3.940 10.994 14.398 1.00 97.31 94 LEU A N 1
ATOM 736 C CA . LEU A 1 94 ? -3.606 9.979 13.403 1.00 97.31 94 LEU A CA 1
ATOM 737 C C . LEU A 1 94 ? -3.021 8.714 14.039 1.00 97.31 94 LEU A C 1
ATOM 739 O O . LEU A 1 94 ? -3.500 7.614 13.779 1.00 97.31 94 LEU A O 1
ATOM 743 N N . GLN A 1 95 ? -2.025 8.872 14.914 1.00 98.25 95 GLN A N 1
ATOM 744 C CA . GLN A 1 95 ? -1.358 7.760 15.583 1.00 98.25 95 GLN A CA 1
ATOM 745 C C . GLN A 1 95 ? -2.336 6.952 16.440 1.00 98.25 95 GLN A C 1
ATOM 747 O O . GLN A 1 95 ? -2.367 5.728 16.346 1.00 98.25 95 GLN A O 1
ATOM 752 N N . ARG A 1 96 ? -3.177 7.631 17.235 1.00 98.50 96 ARG A N 1
ATOM 753 C CA . ARG A 1 96 ? -4.209 6.964 18.045 1.00 98.50 96 ARG A CA 1
ATOM 754 C C . ARG A 1 96 ? -5.230 6.224 17.190 1.00 98.50 96 ARG A C 1
ATOM 756 O O . ARG A 1 96 ? -5.631 5.127 17.559 1.00 98.50 96 ARG A O 1
ATOM 763 N N . TRP A 1 97 ? -5.650 6.813 16.072 1.00 98.44 97 TRP A N 1
ATOM 764 C CA . TRP A 1 97 ? -6.589 6.172 15.157 1.00 98.44 97 TRP A CA 1
ATOM 765 C C . TRP A 1 97 ? -5.998 4.903 14.529 1.00 98.44 97 TRP A C 1
ATOM 767 O O . TRP A 1 97 ? -6.652 3.864 14.562 1.00 98.44 97 TRP A O 1
ATOM 777 N N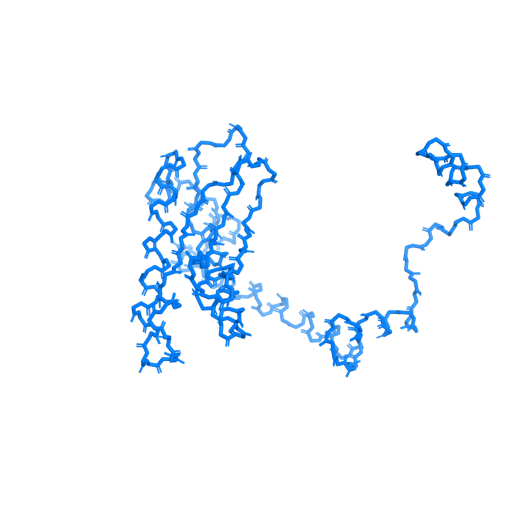 . MET A 1 98 ? -4.755 4.955 14.035 1.00 98.31 98 MET A N 1
ATOM 778 C CA . MET A 1 98 ? -4.066 3.770 13.505 1.00 98.31 98 MET A CA 1
ATOM 779 C C . MET A 1 98 ? -3.934 2.670 14.560 1.00 98.31 98 MET A C 1
ATOM 781 O O . MET A 1 98 ? -4.170 1.500 14.259 1.00 98.31 98 MET A O 1
ATOM 785 N N . GLN A 1 99 ? -3.567 3.057 15.788 1.00 98.69 99 GLN A N 1
ATOM 786 C CA . GLN A 1 99 ? -3.400 2.126 16.898 1.00 98.69 99 GLN A CA 1
ATOM 787 C C . GLN A 1 99 ? -4.720 1.433 17.226 1.00 98.69 99 GLN A C 1
ATOM 789 O O . GLN A 1 99 ? -4.770 0.211 17.221 1.00 98.69 99 GLN A O 1
ATOM 794 N N . GLN A 1 100 ? -5.800 2.200 17.406 1.00 98.50 100 GLN A N 1
ATOM 795 C CA . GLN A 1 100 ? -7.117 1.634 17.691 1.00 98.50 100 GLN A CA 1
ATOM 796 C C . GLN A 1 100 ? -7.568 0.680 16.582 1.00 98.50 100 GLN A C 1
ATOM 798 O O . GLN A 1 100 ? -8.006 -0.426 16.868 1.00 98.50 100 GLN A O 1
ATOM 803 N N . LEU A 1 101 ? -7.418 1.081 15.315 1.00 98.25 101 LEU A N 1
ATOM 804 C CA . LEU A 1 101 ? -7.827 0.257 14.179 1.00 98.25 101 LEU A CA 1
ATOM 805 C C . LEU A 1 101 ? -7.050 -1.068 14.110 1.00 98.25 101 LEU A C 1
ATOM 807 O O . LEU A 1 101 ? -7.616 -2.102 13.755 1.00 98.25 101 LEU A O 1
ATOM 811 N N . SER A 1 102 ? -5.762 -1.030 14.454 1.00 98.44 102 SER A N 1
ATOM 812 C CA . SER A 1 102 ? -4.891 -2.206 14.495 1.00 98.44 102 SER A CA 1
ATOM 813 C C . SER A 1 102 ? -5.221 -3.121 15.676 1.00 98.44 102 SER A C 1
ATOM 815 O O . SER A 1 102 ? -5.321 -4.334 15.494 1.00 98.44 102 SER A O 1
ATOM 817 N N . ASP A 1 103 ? -5.435 -2.549 16.861 1.00 98.50 103 ASP A N 1
ATOM 818 C CA . ASP A 1 103 ? -5.797 -3.285 18.075 1.00 98.50 103 ASP A CA 1
ATOM 819 C C . ASP A 1 103 ? -7.164 -3.972 17.909 1.00 98.50 103 ASP A C 1
ATOM 821 O O . ASP A 1 103 ? -7.295 -5.165 18.195 1.00 98.50 103 ASP A O 1
ATOM 825 N N . ASP A 1 104 ? -8.150 -3.262 17.349 1.00 98.38 104 ASP A N 1
ATOM 826 C CA . ASP A 1 104 ? -9.480 -3.801 17.037 1.00 98.38 104 ASP A CA 1
ATOM 827 C C . ASP A 1 104 ? -9.389 -4.974 16.047 1.00 98.38 104 ASP A C 1
ATOM 829 O O . ASP A 1 104 ? -10.076 -5.988 16.202 1.00 98.38 104 ASP A O 1
ATOM 833 N N . ALA A 1 105 ? -8.524 -4.870 15.031 1.00 98.06 105 ALA A N 1
ATOM 834 C CA . ALA A 1 105 ? -8.303 -5.950 14.071 1.00 98.06 105 ALA A CA 1
ATOM 835 C C . ALA A 1 105 ? -7.678 -7.186 14.732 1.00 98.06 105 ALA A C 1
ATOM 837 O O . ALA A 1 105 ? -8.086 -8.310 14.437 1.00 98.06 105 ALA A O 1
ATOM 838 N N . ILE A 1 106 ? -6.719 -6.999 15.644 1.00 97.69 106 ILE A N 1
ATOM 839 C CA . ILE A 1 106 ? -6.127 -8.099 16.414 1.00 97.69 106 ILE A CA 1
ATOM 840 C C . ILE A 1 106 ? -7.199 -8.789 17.259 1.00 97.69 106 ILE A C 1
ATOM 842 O O . ILE A 1 106 ? -7.298 -10.016 17.216 1.00 97.69 106 ILE A O 1
ATOM 846 N N . GLU A 1 107 ? -8.016 -8.031 17.995 1.00 97.31 107 GLU A N 1
ATOM 847 C CA . GLU A 1 107 ? -9.081 -8.593 18.832 1.00 97.31 107 GLU A CA 1
ATOM 848 C C . GLU A 1 107 ? -10.111 -9.369 18.000 1.00 97.31 107 GLU A C 1
ATOM 850 O O . GLU A 1 107 ? -10.475 -10.490 18.358 1.00 97.31 107 GLU A O 1
ATOM 855 N N . ALA A 1 108 ? -10.544 -8.813 16.866 1.00 97.19 108 ALA A N 1
ATOM 856 C CA . ALA A 1 108 ? -11.558 -9.429 16.014 1.00 97.19 108 ALA A CA 1
ATOM 857 C C . ALA A 1 108 ? -11.080 -10.725 15.330 1.00 97.19 108 ALA A C 1
ATOM 859 O O . ALA A 1 108 ? -11.884 -11.629 15.074 1.00 97.19 108 ALA A O 1
ATOM 860 N N . LEU A 1 109 ? -9.787 -10.816 15.008 1.00 96.88 109 LEU A N 1
ATOM 861 C CA . LEU A 1 109 ? -9.224 -11.902 14.202 1.00 96.88 109 LEU A CA 1
ATOM 862 C C . LEU A 1 109 ? -8.539 -13.000 15.029 1.00 96.88 109 LEU A C 1
ATOM 864 O O . LEU A 1 109 ? -8.433 -14.139 14.555 1.00 96.88 109 LEU A O 1
ATOM 868 N N . ALA A 1 110 ? -8.075 -12.688 16.244 1.00 95.38 110 ALA A N 1
ATOM 869 C CA . ALA A 1 110 ? -7.373 -13.637 17.102 1.00 95.38 110 ALA A CA 1
ATOM 870 C C . ALA A 1 110 ? -8.288 -14.786 17.557 1.00 95.38 110 ALA A C 1
ATOM 872 O O . ALA A 1 110 ? -9.317 -14.584 18.198 1.00 95.38 110 ALA A O 1
ATOM 873 N N . GLY A 1 111 ? -7.878 -16.024 17.275 1.00 90.12 111 GLY A N 1
ATOM 874 C CA . GLY A 1 111 ? -8.585 -17.243 17.678 1.00 90.12 111 GLY A CA 1
ATOM 875 C C . GLY A 1 111 ? -9.829 -17.573 16.845 1.00 90.12 111 GLY A C 1
ATOM 876 O O . GLY A 1 111 ? -10.469 -18.592 17.099 1.00 90.12 111 GLY A O 1
ATOM 877 N N . THR A 1 112 ? -10.171 -16.744 15.855 1.00 93.62 112 THR A N 1
ATOM 878 C CA . THR A 1 112 ? -11.274 -16.980 14.907 1.00 93.62 112 THR A CA 1
ATOM 879 C C . THR A 1 112 ? -10.742 -17.221 13.500 1.00 93.62 112 THR A C 1
ATOM 881 O O . THR A 1 112 ? -11.027 -18.254 12.896 1.00 93.62 112 THR A O 1
ATOM 884 N N . HIS A 1 113 ? -9.944 -16.282 12.994 1.00 96.12 113 HIS A N 1
ATOM 885 C CA . HIS A 1 113 ? -9.375 -16.307 11.650 1.00 96.12 113 HIS A CA 1
ATOM 886 C C . HIS A 1 113 ? -7.874 -16.604 11.665 1.00 96.12 113 HIS A C 1
ATOM 888 O O . HIS A 1 113 ? -7.373 -17.219 10.726 1.00 96.12 113 HIS A O 1
ATOM 894 N N . PHE A 1 114 ? -7.171 -16.193 12.727 1.00 96.88 114 PHE A N 1
ATOM 895 C CA . PHE A 1 114 ? -5.728 -16.367 12.880 1.00 96.88 114 PHE A CA 1
ATOM 896 C C . PHE A 1 114 ? -5.348 -16.789 14.301 1.00 96.88 114 PHE A C 1
ATOM 898 O O . PHE A 1 114 ? -5.888 -16.280 15.286 1.00 96.88 114 PHE A O 1
ATOM 905 N N . ASP A 1 115 ? -4.340 -17.651 14.412 1.00 95.12 115 ASP A N 1
ATOM 906 C CA . ASP A 1 115 ? -3.662 -17.937 15.675 1.00 95.12 115 ASP A CA 1
ATOM 907 C C . ASP A 1 115 ? -2.585 -16.872 15.931 1.00 95.12 115 ASP A C 1
ATOM 909 O O . ASP A 1 115 ? -1.451 -16.991 15.479 1.00 95.12 115 ASP A O 1
ATOM 913 N N . ILE A 1 116 ? -2.944 -15.800 16.644 1.00 95.56 116 ILE A N 1
ATOM 914 C CA . ILE A 1 116 ? -2.026 -14.687 16.934 1.00 95.56 116 ILE A CA 1
ATOM 915 C C . ILE A 1 116 ? -1.363 -14.906 18.301 1.00 95.56 116 ILE A C 1
ATOM 917 O O . ILE A 1 116 ? -1.998 -14.726 19.353 1.00 95.56 116 ILE A O 1
ATOM 921 N N . ALA A 1 117 ? -0.083 -15.300 18.277 1.00 93.94 117 ALA A N 1
ATOM 922 C CA . ALA A 1 117 ? 0.744 -15.484 19.469 1.00 93.94 117 ALA A CA 1
ATOM 923 C C . ALA A 1 117 ? 0.845 -14.188 20.289 1.00 93.94 117 ALA A C 1
ATOM 925 O O . ALA A 1 117 ? 0.815 -13.095 19.733 1.00 93.94 117 ALA A O 1
ATOM 926 N N . GLU A 1 118 ? 0.975 -14.301 21.613 1.00 94.88 118 GLU A N 1
ATOM 927 C CA . GLU A 1 118 ? 0.915 -13.141 22.518 1.00 94.88 118 GLU A CA 1
ATOM 928 C C . GLU A 1 118 ? 1.919 -12.022 22.165 1.00 94.88 118 GLU A C 1
ATOM 930 O O . GLU A 1 118 ? 1.459 -10.889 22.012 1.00 94.88 118 GLU A O 1
ATOM 935 N N . PRO A 1 119 ? 3.204 -12.300 21.858 1.00 94.44 119 PRO A N 1
ATOM 936 C CA . PRO A 1 119 ? 4.145 -11.252 21.449 1.00 94.44 119 PRO A CA 1
ATOM 937 C C . PRO A 1 119 ? 3.786 -10.572 20.118 1.00 94.44 119 PRO A C 1
ATOM 939 O O . PRO A 1 119 ? 4.134 -9.415 19.898 1.00 94.44 119 PRO A O 1
ATOM 942 N N . MET A 1 120 ? 3.066 -11.269 19.231 1.00 95.06 120 MET A N 1
ATOM 943 C CA . MET A 1 120 ? 2.585 -10.738 17.948 1.00 95.06 120 MET A CA 1
ATOM 944 C C . MET A 1 120 ? 1.297 -9.922 18.086 1.00 95.06 120 MET A C 1
ATOM 946 O O . MET A 1 120 ? 0.813 -9.370 17.105 1.00 95.06 120 MET A O 1
ATOM 950 N N . ARG A 1 121 ? 0.710 -9.840 19.284 1.00 96.38 121 ARG A N 1
ATOM 951 C CA . ARG A 1 121 ? -0.408 -8.921 19.537 1.00 96.38 121 ARG A CA 1
ATOM 952 C C . ARG A 1 121 ? 0.069 -7.481 19.720 1.00 96.38 121 ARG A C 1
ATOM 954 O O . ARG A 1 121 ? -0.748 -6.571 19.725 1.00 96.38 121 ARG A O 1
ATOM 961 N N . ALA A 1 122 ? 1.375 -7.272 19.881 1.00 96.31 122 ALA A N 1
ATOM 962 C CA . ALA A 1 122 ? 1.970 -5.951 19.982 1.00 96.31 122 ALA A CA 1
ATOM 963 C C . ALA A 1 122 ? 2.371 -5.430 18.592 1.00 96.31 122 ALA A C 1
ATOM 965 O O . ALA A 1 122 ? 3.435 -5.766 18.064 1.00 96.31 122 ALA A O 1
ATOM 966 N N . LEU A 1 123 ? 1.528 -4.557 18.037 1.00 98.25 123 LEU A N 1
ATOM 967 C CA . LEU A 1 123 ? 1.844 -3.715 16.885 1.00 98.25 123 LEU A CA 1
ATOM 968 C C . LEU A 1 123 ? 1.840 -2.250 17.325 1.00 98.25 123 LEU A C 1
ATOM 970 O O . LEU A 1 123 ? 0.797 -1.731 17.708 1.00 98.25 123 LEU A O 1
ATOM 974 N N . GLU A 1 124 ? 2.982 -1.565 17.257 1.00 98.62 124 GLU A N 1
ATOM 975 C CA . GLU A 1 124 ? 3.036 -0.130 17.565 1.00 98.62 124 GLU A CA 1
ATOM 976 C C . GLU A 1 124 ? 2.822 0.698 16.292 1.00 98.62 124 GLU A C 1
ATOM 978 O O . GLU A 1 124 ? 3.592 0.606 15.332 1.00 98.62 124 GLU A O 1
ATOM 983 N N . CYS A 1 125 ? 1.796 1.543 16.289 1.00 98.44 125 CYS A N 1
ATOM 984 C CA . CYS A 1 125 ? 1.570 2.519 15.230 1.00 98.44 125 CYS A CA 1
ATOM 985 C C . CYS A 1 125 ? 2.326 3.810 15.548 1.00 98.44 125 CYS A C 1
ATOM 987 O O . CYS A 1 125 ? 2.172 4.387 16.625 1.00 98.44 125 CYS A O 1
ATOM 989 N N . MET A 1 126 ? 3.141 4.282 14.610 1.00 98.25 126 MET A N 1
ATOM 990 C CA . MET A 1 126 ? 4.127 5.338 14.828 1.00 98.25 126 MET A CA 1
ATOM 991 C C . MET A 1 126 ? 4.071 6.395 13.724 1.00 98.25 126 MET A C 1
ATOM 993 O O . MET A 1 126 ? 3.678 6.123 12.592 1.00 98.25 126 MET A O 1
ATOM 997 N N . ILE A 1 127 ? 4.531 7.603 14.044 1.00 97.69 127 ILE A N 1
ATOM 998 C CA . ILE A 1 127 ? 4.803 8.649 13.052 1.00 97.69 127 ILE A CA 1
ATOM 999 C C . ILE A 1 127 ? 6.282 8.565 12.684 1.00 97.69 127 ILE A C 1
ATOM 1001 O O . ILE A 1 127 ? 7.145 8.534 13.566 1.00 97.69 127 ILE A O 1
ATOM 1005 N N . ALA A 1 128 ? 6.576 8.466 11.390 1.00 96.31 128 ALA A N 1
ATOM 1006 C CA . ALA A 1 128 ? 7.943 8.348 10.908 1.00 96.31 128 ALA A CA 1
ATOM 1007 C C . ALA A 1 128 ? 8.709 9.668 11.110 1.00 96.31 128 ALA A C 1
ATOM 1009 O O . ALA A 1 128 ? 8.115 10.745 11.075 1.00 96.31 128 ALA A O 1
ATOM 1010 N N . PRO A 1 129 ? 10.040 9.614 11.284 1.00 92.25 129 PRO A N 1
ATOM 1011 C CA . PRO A 1 129 ? 10.876 10.815 11.284 1.00 92.25 129 PRO A CA 1
ATOM 1012 C C . PRO A 1 129 ? 11.069 11.407 9.874 1.00 92.25 129 PRO A C 1
ATOM 1014 O O . PRO A 1 129 ? 11.642 12.489 9.736 1.00 92.25 129 PRO A O 1
ATOM 1017 N N . THR A 1 130 ? 10.663 10.679 8.829 1.00 91.69 130 THR A N 1
ATOM 1018 C CA . THR A 1 130 ? 10.671 11.120 7.430 1.00 91.69 130 THR A CA 1
ATOM 1019 C C . THR A 1 130 ? 9.319 11.726 7.033 1.00 91.69 130 THR A C 1
ATOM 1021 O O . THR A 1 130 ? 8.337 11.609 7.763 1.00 91.69 130 THR A O 1
ATOM 1024 N N . HIS A 1 131 ? 9.297 12.417 5.886 1.00 92.69 131 HIS A N 1
ATOM 1025 C CA . HIS A 1 131 ? 8.161 13.233 5.425 1.00 92.69 131 HIS A CA 1
ATOM 1026 C C . HIS A 1 131 ? 7.827 12.978 3.937 1.00 92.69 131 HIS A C 1
ATOM 1028 O O . HIS A 1 131 ? 7.417 13.877 3.206 1.00 92.69 131 HIS A O 1
ATOM 1034 N N . ASP A 1 132 ? 8.083 11.758 3.468 1.00 89.31 132 ASP A N 1
ATOM 1035 C CA . ASP A 1 132 ? 7.900 11.287 2.085 1.00 89.31 132 ASP A CA 1
ATOM 1036 C C . ASP A 1 132 ? 6.458 10.859 1.735 1.00 89.31 132 ASP A C 1
ATOM 1038 O O . ASP A 1 132 ? 6.157 10.689 0.554 1.00 89.31 132 ASP A O 1
ATOM 1042 N N . GLY A 1 133 ? 5.554 10.742 2.716 1.00 88.19 133 GLY A N 1
ATOM 1043 C CA . GLY A 1 133 ? 4.139 10.449 2.469 1.00 88.19 133 GLY A CA 1
ATOM 1044 C C . GLY A 1 133 ? 3.751 8.970 2.454 1.00 88.19 133 GLY A C 1
ATOM 1045 O O . GLY A 1 133 ? 2.612 8.681 2.097 1.00 88.19 133 GLY A O 1
ATOM 1046 N N . ILE A 1 134 ? 4.647 8.036 2.800 1.00 90.12 134 ILE A N 1
ATOM 1047 C CA . ILE A 1 134 ? 4.344 6.594 2.751 1.00 90.12 134 ILE A CA 1
ATOM 1048 C C . ILE A 1 134 ? 3.979 6.015 4.125 1.00 90.12 134 ILE A C 1
ATOM 1050 O O . ILE A 1 134 ? 4.482 6.459 5.162 1.00 90.12 134 ILE A O 1
ATOM 1054 N N . ILE A 1 135 ? 3.148 4.970 4.121 1.00 93.75 135 ILE A N 1
ATOM 1055 C CA . ILE A 1 135 ? 2.976 4.067 5.266 1.00 93.75 135 ILE A CA 1
ATOM 1056 C C . ILE A 1 135 ? 3.853 2.840 5.019 1.00 93.75 135 ILE A C 1
ATOM 1058 O O . ILE A 1 135 ? 3.882 2.333 3.901 1.00 93.75 135 ILE A O 1
ATOM 1062 N N . TYR A 1 136 ? 4.600 2.397 6.026 1.00 96.25 136 TYR A N 1
ATOM 1063 C CA . TYR A 1 136 ? 5.455 1.219 5.906 1.00 96.25 136 TYR A CA 1
ATOM 1064 C C . TYR A 1 136 ? 5.544 0.432 7.209 1.00 96.25 136 TYR A C 1
ATOM 1066 O O . TYR A 1 136 ? 5.470 0.984 8.310 1.00 96.25 136 TYR A O 1
ATOM 1074 N N . TYR A 1 137 ? 5.778 -0.865 7.079 1.00 98.12 137 TYR A N 1
ATOM 1075 C CA . TYR A 1 137 ? 5.949 -1.771 8.201 1.00 98.12 137 TYR A CA 1
ATOM 1076 C C . TYR A 1 137 ? 7.415 -2.153 8.466 1.00 98.12 137 TYR A C 1
ATOM 1078 O O . TYR A 1 137 ? 8.217 -2.373 7.558 1.00 98.12 137 TYR A O 1
ATOM 1086 N N . THR A 1 138 ? 7.766 -2.286 9.747 1.00 97.75 138 THR A N 1
ATOM 1087 C CA . THR A 1 138 ? 9.019 -2.897 10.207 1.00 97.75 138 THR A CA 1
ATOM 1088 C C . THR A 1 138 ? 8.731 -4.079 11.126 1.00 97.75 138 THR A C 1
ATOM 1090 O O . THR A 1 138 ? 8.053 -3.920 12.145 1.00 97.75 138 THR A O 1
ATOM 1093 N N . GLY A 1 139 ? 9.301 -5.239 10.788 1.00 97.50 139 GLY A N 1
ATOM 1094 C CA . GLY A 1 139 ? 9.190 -6.476 11.564 1.00 97.50 139 GLY A CA 1
ATOM 1095 C C . GLY A 1 139 ? 9.691 -6.362 13.014 1.00 97.50 139 GLY A C 1
ATOM 1096 O O . GLY A 1 139 ? 10.558 -5.515 13.305 1.00 97.50 139 GLY A O 1
ATOM 1097 N N . PRO A 1 140 ? 9.184 -7.222 13.924 1.00 98.00 140 PRO A N 1
ATOM 1098 C CA . PRO A 1 140 ? 9.736 -7.332 15.270 1.00 98.00 140 PRO A CA 1
ATOM 1099 C C . PRO A 1 140 ? 11.206 -7.782 15.224 1.00 98.00 140 PRO A C 1
ATOM 1101 O O . PRO A 1 140 ? 11.720 -8.191 14.182 1.00 98.00 140 PRO A O 1
ATOM 1104 N N . SER A 1 141 ? 11.919 -7.662 16.343 1.00 97.75 141 SER A N 1
ATOM 1105 C CA . SER A 1 141 ? 13.205 -8.356 16.497 1.00 97.75 141 SER A CA 1
ATOM 1106 C C . SER A 1 141 ? 12.999 -9.863 16.665 1.00 97.75 141 SER A C 1
ATOM 1108 O O . SER A 1 141 ? 11.939 -10.286 17.117 1.00 97.75 141 SER A O 1
ATOM 1110 N N . ASP A 1 142 ? 14.038 -10.654 16.376 1.00 95.31 142 ASP A N 1
ATOM 1111 C CA . ASP A 1 142 ? 14.005 -12.124 16.470 1.00 95.31 142 ASP A CA 1
ATOM 1112 C C . ASP A 1 142 ? 13.577 -12.652 17.851 1.00 95.31 142 ASP A C 1
ATOM 1114 O O . ASP A 1 142 ? 13.005 -13.728 17.984 1.00 95.31 142 ASP A O 1
ATOM 1118 N N . ASP A 1 143 ? 13.856 -11.880 18.900 1.00 95.69 143 ASP A N 1
ATOM 1119 C CA . ASP A 1 143 ? 13.509 -12.183 20.289 1.00 95.69 143 ASP A CA 1
ATOM 1120 C C . ASP A 1 143 ? 12.239 -11.468 20.783 1.00 95.69 143 ASP A C 1
ATOM 1122 O O . ASP A 1 143 ? 11.941 -11.507 21.976 1.00 95.69 143 ASP A O 1
ATOM 1126 N N . PHE A 1 144 ? 11.525 -10.769 19.894 1.00 95.69 144 PHE A N 1
ATOM 1127 C CA . PHE A 1 144 ? 10.363 -9.922 20.184 1.00 95.69 144 PHE A CA 1
ATOM 1128 C C . PHE A 1 144 ? 10.596 -8.799 21.215 1.00 95.69 144 PHE A C 1
ATOM 1130 O O . PHE A 1 144 ? 9.645 -8.146 21.642 1.00 95.69 144 PHE A O 1
ATOM 1137 N N . SER A 1 145 ? 11.847 -8.495 21.587 1.00 96.19 145 SER A N 1
ATOM 1138 C CA . SER A 1 145 ? 12.162 -7.367 22.480 1.00 96.19 145 SER A CA 1
ATOM 1139 C C . SER A 1 145 ? 11.808 -6.002 21.876 1.00 96.19 145 SER A C 1
ATOM 1141 O O . SER A 1 145 ? 11.537 -5.048 22.609 1.00 96.19 145 SER A O 1
ATOM 1143 N N . ARG A 1 146 ? 11.774 -5.905 20.540 1.00 97.50 146 ARG A N 1
ATOM 1144 C CA . ARG A 1 146 ? 11.132 -4.819 19.797 1.00 97.50 146 ARG A CA 1
ATOM 1145 C C . ARG A 1 146 ? 9.907 -5.384 19.065 1.00 97.50 146 ARG A C 1
ATOM 1147 O O . ARG A 1 146 ? 10.098 -6.273 18.233 1.00 97.50 146 ARG A O 1
ATOM 1154 N N . PRO A 1 147 ? 8.695 -4.854 19.304 1.00 97.88 147 PRO A N 1
ATOM 1155 C CA . PRO A 1 147 ? 7.497 -5.298 18.598 1.00 97.88 147 PRO A CA 1
ATOM 1156 C C . PRO A 1 147 ? 7.524 -4.896 17.118 1.00 97.88 147 PRO A C 1
ATOM 1158 O O . PRO A 1 147 ? 8.370 -4.108 16.676 1.00 97.88 147 PRO A O 1
ATOM 1161 N N . GLY A 1 148 ? 6.571 -5.429 16.350 1.00 98.25 148 GLY A N 1
ATOM 1162 C CA . GLY A 1 148 ? 6.301 -4.929 15.006 1.00 98.25 148 GLY A CA 1
ATOM 1163 C C . GLY A 1 148 ? 5.866 -3.467 15.068 1.00 98.25 148 GLY A C 1
ATOM 1164 O O . GLY A 1 148 ? 5.213 -3.051 16.026 1.00 98.25 148 GLY A O 1
ATOM 1165 N N . ARG A 1 149 ? 6.228 -2.676 14.056 1.00 98.62 149 ARG A N 1
ATOM 1166 C CA . ARG A 1 149 ? 5.822 -1.267 13.985 1.00 98.62 149 ARG A CA 1
ATOM 1167 C C . ARG A 1 149 ? 5.328 -0.895 12.607 1.00 98.62 149 ARG A C 1
ATOM 1169 O O . ARG A 1 149 ? 6.022 -1.158 11.627 1.00 98.62 149 ARG A O 1
ATOM 1176 N N . MET A 1 150 ? 4.183 -0.234 12.559 1.00 98.25 150 MET A N 1
ATOM 1177 C CA . MET A 1 150 ? 3.707 0.462 11.371 1.00 98.25 150 MET A CA 1
ATOM 1178 C C . MET A 1 150 ? 4.053 1.943 11.510 1.00 98.25 150 MET A C 1
ATOM 1180 O O . MET A 1 150 ? 3.858 2.534 12.571 1.00 98.25 150 MET A O 1
ATOM 1184 N N . TRP A 1 151 ? 4.568 2.546 10.449 1.00 98.25 151 TRP A N 1
ATOM 1185 C CA . TRP A 1 151 ? 5.035 3.925 10.429 1.00 98.25 151 TRP A CA 1
ATOM 1186 C C . TRP A 1 151 ? 4.295 4.708 9.361 1.00 98.25 151 TRP A C 1
ATOM 1188 O O . TRP A 1 151 ? 4.263 4.275 8.216 1.00 98.25 151 TRP A O 1
ATOM 1198 N N . TRP A 1 152 ? 3.777 5.883 9.708 1.00 97.44 152 TRP A N 1
ATOM 1199 C CA . TRP A 1 152 ? 3.272 6.842 8.730 1.00 97.44 152 TRP A CA 1
ATOM 1200 C C . TRP A 1 152 ? 4.215 8.036 8.627 1.00 97.44 152 TRP A C 1
ATOM 1202 O O . TRP A 1 152 ? 4.401 8.789 9.583 1.00 97.44 152 TRP A O 1
ATOM 1212 N N . SER A 1 153 ? 4.799 8.215 7.449 1.00 95.12 153 SER A N 1
ATOM 1213 C CA . SER A 1 153 ? 5.598 9.376 7.074 1.00 95.12 153 SER A CA 1
ATOM 1214 C C . SER A 1 153 ? 4.703 10.496 6.547 1.00 95.12 153 SER A C 1
ATOM 1216 O O . SER A 1 153 ? 4.067 10.363 5.504 1.00 95.12 153 SER A O 1
ATOM 1218 N N . VAL A 1 154 ? 4.589 11.588 7.301 1.00 92.81 154 VAL A N 1
ATOM 1219 C CA . VAL A 1 154 ? 3.642 12.676 7.018 1.00 92.81 154 VAL A CA 1
ATOM 1220 C C . VAL A 1 154 ? 4.381 13.844 6.366 1.00 92.81 154 VAL A C 1
ATOM 1222 O O . VAL A 1 154 ? 5.336 14.339 6.960 1.00 92.81 154 VAL A O 1
ATOM 1225 N N . PRO A 1 155 ? 3.964 14.339 5.185 1.00 93.25 155 PRO A N 1
ATOM 1226 C CA . PRO A 1 155 ? 4.555 15.545 4.612 1.00 93.25 155 PRO A CA 1
ATOM 1227 C C . PRO A 1 155 ? 4.364 16.751 5.543 1.00 93.25 155 PRO A C 1
ATOM 1229 O O . PRO A 1 155 ? 3.272 16.946 6.071 1.00 93.25 155 PRO A O 1
ATOM 1232 N N . GLU A 1 156 ? 5.383 17.603 5.705 1.00 89.69 156 GLU A N 1
ATOM 1233 C CA . GLU A 1 156 ? 5.358 18.721 6.675 1.00 89.69 156 GLU A CA 1
ATOM 1234 C C . GLU A 1 156 ? 4.158 19.672 6.509 1.00 89.69 156 GLU A C 1
ATOM 1236 O O . GLU A 1 156 ? 3.689 20.266 7.478 1.00 89.69 156 GLU A O 1
ATOM 1241 N N . SER A 1 157 ? 3.647 19.827 5.284 1.00 90.62 157 SER A N 1
ATOM 1242 C CA . SER A 1 157 ? 2.509 20.702 4.985 1.00 90.62 157 SER A CA 1
ATOM 1243 C C . SER A 1 157 ? 1.141 20.087 5.296 1.00 90.62 157 SER A C 1
ATOM 1245 O O . SER A 1 157 ? 0.130 20.766 5.128 1.00 90.62 157 SER A O 1
ATOM 1247 N N . VAL A 1 158 ? 1.081 18.813 5.689 1.00 92.62 158 VAL A N 1
ATOM 1248 C CA . VAL A 1 158 ? -0.166 18.071 5.899 1.00 92.62 158 VAL A CA 1
ATOM 1249 C C . VAL A 1 158 ? -0.457 17.965 7.393 1.00 92.62 158 VAL A C 1
ATOM 1251 O O . VAL A 1 158 ? 0.260 17.309 8.143 1.00 92.62 158 VAL A O 1
ATOM 1254 N N . THR A 1 159 ? -1.541 18.606 7.827 1.00 93.31 159 THR A N 1
ATOM 1255 C CA . THR A 1 159 ? -2.002 18.587 9.228 1.00 93.31 159 THR A CA 1
ATOM 1256 C C . THR A 1 159 ? -3.368 17.931 9.409 1.00 93.31 159 THR A C 1
ATOM 1258 O O . THR A 1 159 ? -3.828 17.787 10.542 1.00 93.31 159 THR A O 1
ATOM 1261 N N . GLU A 1 160 ? -4.022 17.559 8.310 1.00 95.06 160 GLU A N 1
ATOM 1262 C CA . GLU A 1 160 ? -5.343 16.933 8.279 1.00 95.06 160 GLU A CA 1
ATOM 1263 C C . GLU A 1 160 ? -5.281 15.629 7.485 1.00 95.06 160 GLU A C 1
ATOM 1265 O O . GLU A 1 160 ? -4.600 15.560 6.461 1.00 95.06 160 GLU A O 1
ATOM 1270 N N . PHE A 1 161 ? -5.982 14.601 7.961 1.00 94.31 161 PHE A N 1
ATOM 1271 C CA . PHE A 1 161 ? -5.907 13.248 7.407 1.00 94.31 161 PHE A CA 1
ATOM 1272 C C . PHE A 1 161 ? -7.307 12.672 7.228 1.00 94.31 161 PHE A C 1
ATOM 1274 O O . PHE A 1 161 ? -8.080 12.635 8.188 1.00 94.31 161 PHE A O 1
ATOM 1281 N N . THR A 1 162 ? -7.631 12.188 6.029 1.00 94.12 162 THR A N 1
ATOM 1282 C CA . THR A 1 162 ? -8.898 11.497 5.771 1.00 94.12 162 THR A CA 1
ATOM 1283 C C . THR A 1 162 ? -8.749 10.003 6.038 1.00 94.12 162 THR A C 1
ATOM 1285 O O . THR A 1 162 ? -7.992 9.287 5.392 1.00 94.12 162 THR A O 1
ATOM 1288 N N . THR A 1 163 ? -9.501 9.501 7.010 1.00 93.12 163 THR A N 1
ATOM 1289 C CA . THR A 1 163 ? -9.384 8.104 7.470 1.00 93.12 163 THR A CA 1
ATOM 1290 C C . THR A 1 163 ? -9.926 7.087 6.472 1.00 93.12 163 THR A C 1
ATOM 1292 O O . THR A 1 163 ? -9.459 5.951 6.419 1.00 93.12 163 THR A O 1
ATOM 1295 N N . TRP A 1 164 ? -10.909 7.481 5.660 1.00 95.19 164 TRP A N 1
ATOM 1296 C CA . TRP A 1 164 ? -11.608 6.565 4.759 1.00 95.19 164 TRP A CA 1
ATOM 1297 C C . TRP A 1 164 ? -10.711 6.034 3.633 1.00 95.19 164 TRP A C 1
ATOM 1299 O O . TRP A 1 164 ? -10.917 4.910 3.181 1.00 95.19 164 TRP A O 1
ATOM 1309 N N . ARG A 1 165 ? -9.713 6.818 3.201 1.00 92.31 165 ARG A N 1
ATOM 1310 C CA . ARG A 1 165 ? -8.737 6.405 2.181 1.00 92.31 165 ARG A CA 1
ATOM 1311 C C . ARG A 1 165 ? -7.713 5.424 2.736 1.00 92.31 165 ARG A C 1
ATOM 1313 O O . ARG A 1 165 ? -7.284 4.518 2.035 1.00 92.31 165 ARG A O 1
ATOM 1320 N N . GLU A 1 166 ? -7.368 5.594 4.006 1.00 94.25 166 GLU A N 1
ATOM 1321 C CA . GLU A 1 166 ? -6.142 5.035 4.576 1.00 94.25 166 GLU A CA 1
ATOM 1322 C C . GLU A 1 166 ? -6.397 3.805 5.446 1.00 94.25 166 GLU A C 1
ATOM 1324 O O . GLU A 1 166 ? -5.474 3.049 5.738 1.00 94.25 166 GLU A O 1
ATOM 1329 N N . ALA A 1 167 ? -7.656 3.542 5.814 1.00 96.44 167 ALA A N 1
ATOM 1330 C CA . ALA A 1 167 ? -8.031 2.362 6.592 1.00 96.44 167 ALA A CA 1
ATOM 1331 C C . ALA A 1 167 ? -7.545 1.053 5.943 1.00 96.44 167 ALA A C 1
ATOM 1333 O O . ALA A 1 167 ? -7.003 0.185 6.625 1.00 96.44 167 ALA A O 1
ATOM 1334 N N . THR A 1 168 ? -7.671 0.922 4.616 1.00 97.00 168 THR A N 1
ATOM 1335 C CA . THR A 1 168 ? -7.185 -0.274 3.910 1.00 97.00 168 THR A CA 1
ATOM 1336 C C . THR A 1 168 ? -5.662 -0.396 3.942 1.00 97.00 168 THR A C 1
ATOM 1338 O O . THR A 1 168 ? -5.151 -1.513 3.973 1.00 97.00 168 THR A O 1
ATOM 1341 N N . THR A 1 169 ? -4.937 0.725 3.957 1.00 96.69 169 THR A N 1
ATOM 1342 C CA . THR A 1 169 ? -3.473 0.751 4.044 1.00 96.69 169 THR A CA 1
ATOM 1343 C C . THR A 1 169 ? -3.011 0.348 5.442 1.00 96.69 169 THR A C 1
ATOM 1345 O O . THR A 1 169 ? -2.071 -0.430 5.570 1.00 96.69 169 THR A O 1
ATOM 1348 N N . VAL A 1 170 ? -3.722 0.780 6.492 1.00 97.69 170 VAL A N 1
ATOM 1349 C CA . VAL A 1 170 ? -3.465 0.330 7.872 1.00 97.69 170 VAL A CA 1
ATOM 1350 C C . VAL A 1 170 ? -3.605 -1.186 7.994 1.00 97.69 170 VAL A C 1
ATOM 1352 O O . VAL A 1 170 ? -2.749 -1.832 8.591 1.00 97.69 170 VAL A O 1
ATOM 1355 N N . TYR A 1 171 ? -4.630 -1.785 7.385 1.00 98.25 171 TYR A N 1
ATOM 1356 C CA . TYR A 1 171 ? -4.761 -3.245 7.375 1.00 98.25 171 TYR A CA 1
ATOM 1357 C C . TYR A 1 171 ? -3.686 -3.944 6.528 1.00 98.25 171 TYR A C 1
ATOM 1359 O O . TYR A 1 171 ? -3.242 -5.035 6.891 1.00 98.25 171 TYR A O 1
ATOM 1367 N N . HIS A 1 172 ? -3.262 -3.330 5.418 1.00 98.06 172 HIS A N 1
ATOM 1368 C CA . HIS A 1 172 ? -2.217 -3.854 4.535 1.00 98.06 172 HIS A CA 1
ATOM 1369 C C . HIS A 1 172 ? -0.843 -3.896 5.218 1.00 98.06 172 HIS A C 1
ATOM 1371 O O . HIS A 1 172 ? -0.180 -4.930 5.210 1.00 98.06 172 HIS A O 1
ATOM 1377 N N . GLU A 1 173 ? -0.424 -2.791 5.833 1.00 97.94 173 GLU A N 1
ATOM 1378 C CA . GLU A 1 173 ? 0.870 -2.678 6.518 1.00 97.94 173 GLU A CA 1
ATOM 1379 C C . GLU A 1 173 ? 0.833 -3.283 7.933 1.00 97.94 173 GLU A C 1
ATOM 1381 O O . GLU A 1 173 ? 1.838 -3.772 8.446 1.00 97.94 173 GLU A O 1
ATOM 1386 N N . GLY A 1 174 ? -0.333 -3.276 8.575 1.00 96.94 174 GLY A N 1
ATOM 1387 C CA . GLY A 1 174 ? -0.556 -3.805 9.914 1.00 96.94 174 GLY A CA 1
ATOM 1388 C C . GLY A 1 174 ? -1.175 -5.200 9.901 1.00 96.94 174 GLY A C 1
ATOM 1389 O O . GLY A 1 174 ? -0.594 -6.164 9.399 1.00 96.94 174 GLY A O 1
ATOM 1390 N N . VAL A 1 175 ? -2.352 -5.316 10.517 1.00 97.50 175 VAL A N 1
ATOM 1391 C CA . VAL A 1 175 ? -3.077 -6.576 10.727 1.00 97.50 175 VAL A CA 1
ATOM 1392 C C . VAL A 1 175 ? -4.347 -6.580 9.873 1.00 97.50 175 VAL A C 1
ATOM 1394 O O . VAL A 1 175 ? -5.115 -5.627 9.967 1.00 97.50 175 VAL A O 1
ATOM 1397 N N . PRO A 1 176 ? -4.626 -7.627 9.073 1.00 97.06 176 PRO A N 1
ATOM 1398 C CA . PRO A 1 176 ? -3.923 -8.911 8.995 1.00 97.06 176 PRO A CA 1
ATOM 1399 C C . PRO A 1 176 ? -2.779 -8.982 7.969 1.00 97.06 176 PRO A C 1
ATOM 1401 O O . PRO A 1 176 ? -2.330 -10.085 7.669 1.00 97.06 176 PRO A O 1
ATOM 1404 N N . GLY A 1 177 ? -2.344 -7.861 7.391 1.00 97.50 177 GLY A N 1
ATOM 1405 C CA . GLY A 1 177 ? -1.359 -7.836 6.311 1.00 97.50 177 GLY A CA 1
ATOM 1406 C C . GLY A 1 177 ? 0.080 -8.142 6.743 1.00 97.50 177 GLY A C 1
ATOM 1407 O O . GLY A 1 177 ? 0.391 -9.224 7.253 1.00 97.50 177 GLY A O 1
ATOM 1408 N N . HIS A 1 178 ? 0.996 -7.209 6.481 1.00 98.19 178 HIS A N 1
ATOM 1409 C CA . HIS A 1 178 ? 2.430 -7.424 6.670 1.00 98.19 178 HIS A CA 1
ATOM 1410 C C . HIS A 1 178 ? 2.804 -7.828 8.095 1.00 98.19 178 HIS A C 1
ATOM 1412 O O . HIS A 1 178 ? 3.679 -8.681 8.255 1.00 98.19 178 HIS A O 1
ATOM 1418 N N . HIS A 1 179 ? 2.127 -7.304 9.123 1.00 98.19 179 HIS A N 1
ATOM 1419 C CA . HIS A 1 179 ? 2.453 -7.661 10.498 1.00 98.19 179 HIS A CA 1
ATOM 1420 C C . HIS A 1 179 ? 2.289 -9.157 10.758 1.00 98.19 179 HIS A C 1
ATOM 1422 O O . HIS A 1 179 ? 3.235 -9.787 11.231 1.00 98.19 179 HIS A O 1
ATOM 1428 N N . LEU A 1 180 ? 1.136 -9.740 10.413 1.00 97.12 180 LEU A N 1
ATOM 1429 C CA . LEU A 1 180 ? 0.908 -11.165 10.655 1.00 97.12 180 LEU A CA 1
ATOM 1430 C C . LEU A 1 180 ? 1.790 -12.026 9.753 1.00 97.12 180 LEU A C 1
ATOM 1432 O O . LEU A 1 180 ? 2.356 -13.007 10.223 1.00 97.12 180 LEU A O 1
ATOM 1436 N N . GLN A 1 181 ? 1.958 -11.651 8.483 1.00 96.88 181 GLN A N 1
ATOM 1437 C CA . GLN A 1 181 ? 2.772 -12.428 7.547 1.00 96.88 181 GLN A CA 1
ATOM 1438 C C . GLN A 1 181 ? 4.250 -12.480 7.956 1.00 96.88 181 GLN A C 1
ATOM 1440 O O . GLN A 1 181 ? 4.868 -13.543 7.873 1.00 96.88 181 GLN A O 1
ATOM 1445 N N . ILE A 1 182 ? 4.825 -11.348 8.369 1.00 96.56 182 ILE A N 1
ATOM 1446 C CA . ILE A 1 182 ? 6.253 -11.234 8.681 1.00 96.56 182 ILE A CA 1
ATOM 1447 C C . ILE A 1 182 ? 6.535 -11.699 10.105 1.00 96.56 182 ILE A C 1
ATOM 1449 O O . ILE A 1 182 ? 7.451 -12.492 10.299 1.00 96.56 182 ILE A O 1
ATOM 1453 N N . ALA A 1 183 ? 5.760 -11.253 11.099 1.00 94.56 183 ALA A N 1
ATOM 1454 C CA . ALA A 1 183 ? 6.022 -11.609 12.494 1.00 94.56 183 ALA A CA 1
ATOM 1455 C C . ALA A 1 183 ? 5.805 -13.106 12.772 1.00 94.56 183 ALA A C 1
ATOM 1457 O O . ALA A 1 183 ? 6.459 -13.651 13.649 1.00 94.56 183 ALA A O 1
ATOM 1458 N N . GLN A 1 184 ? 4.958 -13.791 11.993 1.00 92.50 184 GLN A N 1
ATOM 1459 C CA . GLN A 1 184 ? 4.786 -15.246 12.086 1.00 92.50 184 GLN A CA 1
ATOM 1460 C C . GLN A 1 184 ? 6.022 -16.040 11.630 1.00 92.50 184 GLN A C 1
ATOM 1462 O O . GLN A 1 184 ? 6.154 -17.215 11.977 1.00 92.50 184 GLN A O 1
ATOM 1467 N N . ALA A 1 185 ? 6.883 -15.432 10.810 1.00 89.00 185 ALA A N 1
ATOM 1468 C CA . ALA A 1 185 ? 8.078 -16.062 10.253 1.00 89.00 185 ALA A CA 1
ATOM 1469 C C . ALA A 1 185 ? 9.342 -15.843 11.106 1.00 89.00 185 ALA A C 1
ATOM 1471 O O . ALA A 1 185 ? 10.418 -16.291 10.701 1.00 89.00 185 ALA A O 1
ATOM 1472 N N . VAL A 1 186 ? 9.205 -15.147 12.240 1.00 84.50 186 VAL A N 1
ATOM 1473 C CA . VAL A 1 186 ? 10.254 -14.889 13.236 1.00 84.50 186 VAL A CA 1
ATOM 1474 C C . VAL A 1 186 ? 10.269 -16.003 14.276 1.00 84.50 186 VAL A C 1
ATOM 1476 O O . VAL A 1 186 ? 11.361 -16.568 14.505 1.00 84.50 186 VAL A O 1
#

Radius of gyration: 21.99 Å; chains: 1; bounding box: 61×39×50 Å

Organism: NCBI:txid2600176